Protein AF-A0A7S3UWW4-F1 (afdb_monomer_lite)

Structure (mmCIF, N/CA/C/O backbone):
data_AF-A0A7S3UWW4-F1
#
_entry.id   AF-A0A7S3UWW4-F1
#
loop_
_atom_site.group_PDB
_atom_site.id
_atom_site.type_symbol
_atom_site.label_atom_id
_atom_site.label_alt_id
_atom_site.label_comp_id
_atom_site.label_asym_id
_atom_site.label_entity_id
_atom_site.label_seq_id
_atom_site.pdbx_PDB_ins_code
_atom_site.Cartn_x
_atom_site.Cartn_y
_atom_site.Cartn_z
_atom_site.occupancy
_atom_site.B_iso_or_equiv
_atom_site.auth_seq_id
_atom_site.auth_comp_id
_atom_site.auth_asym_id
_atom_site.auth_atom_id
_atom_site.pdbx_PDB_model_num
ATOM 1 N N . ASP A 1 1 ? -53.608 17.885 27.948 1.00 62.69 1 ASP A N 1
ATOM 2 C CA . ASP A 1 1 ? -52.261 17.676 27.357 1.00 62.69 1 ASP A CA 1
ATOM 3 C C . ASP A 1 1 ? -51.049 17.448 28.270 1.00 62.69 1 ASP A C 1
ATOM 5 O O . ASP A 1 1 ? -50.185 16.661 27.891 1.00 62.69 1 ASP A O 1
ATOM 9 N N . LYS A 1 2 ? -50.930 18.028 29.477 1.00 61.44 2 LYS A N 1
ATOM 10 C CA . LYS A 1 2 ? -49.705 17.881 30.313 1.00 61.44 2 LYS A CA 1
ATOM 11 C C . LYS A 1 2 ? -49.325 16.430 30.692 1.00 61.44 2 LYS A C 1
ATOM 13 O O . LYS A 1 2 ? -48.142 16.095 30.728 1.00 61.44 2 LYS A O 1
ATOM 18 N N . LYS A 1 3 ? -50.305 15.535 30.893 1.00 64.81 3 LYS A N 1
ATOM 19 C CA . LYS A 1 3 ? -50.073 14.117 31.263 1.00 64.81 3 LYS A CA 1
ATOM 20 C C . LYS A 1 3 ? -49.361 13.297 30.172 1.00 64.81 3 LYS A C 1
ATOM 22 O O . LYS A 1 3 ? -48.538 12.442 30.495 1.00 64.81 3 LYS A O 1
ATOM 27 N N . LYS A 1 4 ? -49.636 13.560 28.885 1.00 67.75 4 LYS A N 1
ATOM 28 C CA . LYS A 1 4 ? -48.989 12.848 27.761 1.00 67.75 4 LYS A CA 1
ATOM 29 C C . LYS A 1 4 ? -47.513 13.235 27.621 1.00 67.75 4 LYS A C 1
ATOM 31 O O . LYS A 1 4 ? -46.683 12.365 27.360 1.00 67.75 4 LYS A O 1
ATOM 36 N N . LYS A 1 5 ? -47.178 14.509 27.859 1.00 67.81 5 LYS A N 1
ATOM 37 C CA . LYS A 1 5 ? -45.802 15.026 27.769 1.00 67.81 5 LYS A CA 1
ATOM 38 C C . LYS A 1 5 ? -44.894 14.396 28.836 1.00 67.81 5 LYS A C 1
ATOM 40 O O . LYS A 1 5 ? -43.856 13.833 28.498 1.00 67.81 5 LYS A O 1
ATOM 45 N N . HIS A 1 6 ? -45.367 14.332 30.082 1.00 68.44 6 HIS A N 1
ATOM 46 C CA . HIS A 1 6 ? -44.612 13.766 31.208 1.00 68.44 6 HIS A CA 1
ATOM 47 C C . HIS A 1 6 ? -44.355 12.247 31.081 1.00 68.44 6 HIS A C 1
ATOM 49 O O . HIS A 1 6 ? -43.315 11.738 31.502 1.00 68.44 6 HIS A O 1
ATOM 55 N N . LYS A 1 7 ? -45.280 11.493 30.460 1.00 71.69 7 LYS A N 1
ATOM 56 C CA . LYS A 1 7 ? -45.093 10.052 30.191 1.00 71.69 7 LYS A CA 1
ATOM 57 C C . LYS A 1 7 ? -44.024 9.800 29.119 1.00 71.69 7 LYS A C 1
ATOM 59 O O . LYS A 1 7 ? -43.263 8.838 29.229 1.00 71.69 7 LYS A O 1
ATOM 64 N N . LYS A 1 8 ? -43.944 10.664 28.100 1.00 70.88 8 LYS A N 1
ATOM 65 C CA . LYS A 1 8 ? -42.946 10.565 27.020 1.00 70.88 8 LYS A CA 1
ATOM 66 C C . LYS A 1 8 ? -41.532 10.856 27.537 1.00 70.88 8 LYS A C 1
ATOM 68 O O . LYS A 1 8 ? -40.594 10.151 27.172 1.00 70.88 8 LYS A O 1
ATOM 73 N N . GLU A 1 9 ? -41.405 11.817 28.448 1.00 70.62 9 GLU A N 1
ATOM 74 C CA . GLU A 1 9 ? -40.133 12.205 29.069 1.00 70.62 9 GLU A CA 1
ATOM 75 C C . GLU A 1 9 ? -39.546 11.101 29.963 1.00 70.62 9 GLU A C 1
ATOM 77 O O . GLU A 1 9 ? -38.385 10.722 29.796 1.00 70.62 9 GLU A O 1
ATOM 82 N N . LYS A 1 10 ? -40.371 10.483 30.827 1.00 72.31 10 LYS A N 1
ATOM 83 C CA . LYS A 1 10 ? -39.949 9.327 31.644 1.00 72.31 10 LYS A CA 1
ATOM 84 C C . LYS A 1 10 ? -39.461 8.154 30.787 1.00 72.31 10 LYS A C 1
ATOM 86 O O . LYS A 1 10 ? -38.444 7.546 31.111 1.00 72.31 10 LYS A O 1
ATOM 91 N N . LYS A 1 11 ? -40.142 7.859 29.671 1.00 73.81 11 LYS A N 1
ATOM 92 C CA . LYS A 1 11 ? -39.749 6.768 28.760 1.00 73.81 11 LYS A CA 1
ATOM 93 C C . LYS A 1 11 ? -38.403 7.048 28.078 1.00 73.81 11 LYS A C 1
ATOM 95 O O . LYS A 1 11 ? -37.600 6.133 27.915 1.00 73.81 11 LYS A O 1
ATOM 100 N N . HIS A 1 12 ? -38.138 8.303 27.712 1.00 71.81 12 HIS A N 1
ATOM 101 C CA . HIS A 1 12 ? -36.861 8.697 27.116 1.00 71.81 12 HIS A CA 1
ATOM 102 C C . HIS A 1 12 ? -35.708 8.628 28.129 1.00 71.81 12 HIS A C 1
ATOM 104 O O . HIS A 1 12 ? -34.633 8.131 27.794 1.00 71.81 12 HIS A O 1
ATOM 110 N N . LYS A 1 13 ? -35.944 9.046 29.382 1.00 74.69 13 LYS A N 1
ATOM 111 C CA . LYS A 1 13 ? -34.952 8.950 30.463 1.00 74.69 13 LYS A CA 1
ATOM 112 C C . LYS A 1 13 ? -34.575 7.495 30.763 1.00 74.69 13 LYS A C 1
ATOM 114 O O . LYS A 1 13 ? -33.394 7.173 30.740 1.00 74.69 13 LYS A O 1
ATOM 119 N N . HIS A 1 14 ? -35.564 6.608 30.895 1.00 69.38 14 HIS A N 1
ATOM 120 C CA . HIS A 1 14 ? -35.323 5.177 31.118 1.00 69.38 14 HIS A CA 1
ATOM 121 C C . HIS A 1 14 ? -34.571 4.517 29.950 1.00 69.38 14 HIS A C 1
ATOM 123 O O . HIS A 1 14 ? -33.671 3.714 30.163 1.00 69.38 14 HIS A O 1
ATOM 129 N N . LYS A 1 15 ? -34.880 4.882 28.694 1.00 71.75 15 LYS A N 1
ATOM 130 C CA . LYS A 1 15 ? -34.138 4.377 27.523 1.00 71.75 15 LYS A CA 1
ATOM 131 C C . LYS A 1 15 ? -32.686 4.868 27.507 1.00 71.75 15 LYS A C 1
ATOM 133 O O . LYS A 1 15 ? -31.801 4.120 27.100 1.00 71.75 15 LYS A O 1
ATOM 138 N N . LYS A 1 16 ? -32.437 6.109 27.941 1.00 67.81 16 LYS A N 1
ATOM 139 C CA . LYS A 1 16 ? -31.088 6.681 28.046 1.00 67.81 16 LYS A CA 1
ATOM 140 C C . LYS A 1 16 ? -30.283 6.012 29.162 1.00 67.81 16 LYS A C 1
ATOM 142 O O . LYS A 1 16 ? -29.120 5.708 28.935 1.00 67.81 16 LYS A O 1
ATOM 147 N N . GLU A 1 17 ? -30.899 5.743 30.312 1.00 66.69 17 GLU A N 1
ATOM 148 C CA . GLU A 1 17 ? -30.269 5.026 31.431 1.00 66.69 17 GLU A CA 1
ATOM 149 C C . GLU A 1 17 ? -29.997 3.556 31.096 1.00 66.69 17 GLU A C 1
ATOM 151 O O . GLU A 1 17 ? -28.882 3.101 31.315 1.00 66.69 17 GLU A O 1
ATOM 156 N N . ALA A 1 18 ? -30.929 2.852 30.445 1.00 64.19 18 ALA A N 1
ATOM 157 C CA . ALA A 1 18 ? -30.703 1.486 29.967 1.00 64.19 18 ALA A CA 1
ATOM 158 C C . ALA A 1 18 ? -29.565 1.409 28.930 1.00 64.19 18 ALA A C 1
ATOM 160 O O . ALA A 1 18 ? -28.718 0.525 29.005 1.00 64.19 18 ALA A O 1
ATOM 161 N N . ARG A 1 19 ? -29.482 2.376 27.999 1.00 61.06 19 ARG A N 1
ATOM 162 C CA . ARG A 1 19 ? -28.329 2.493 27.085 1.00 61.06 19 ARG A CA 1
ATOM 163 C C . ARG A 1 19 ? -27.022 2.777 27.826 1.00 61.06 19 ARG A C 1
ATOM 165 O O . ARG A 1 19 ? -25.983 2.305 27.389 1.00 61.06 19 ARG A O 1
ATOM 172 N N . LYS A 1 20 ? -27.067 3.556 28.912 1.00 60.09 20 LYS A N 1
ATOM 173 C CA . LYS A 1 20 ? -25.894 3.862 29.744 1.00 60.09 20 LYS A CA 1
ATOM 174 C C . LYS A 1 20 ? -25.428 2.644 30.545 1.00 60.09 20 LYS A C 1
ATOM 176 O O . LYS A 1 20 ? -24.229 2.460 30.681 1.00 60.09 20 LYS A O 1
ATOM 181 N N . ALA A 1 21 ? -26.358 1.817 31.023 1.00 59.38 21 ALA A N 1
ATOM 182 C CA . ALA A 1 21 ? -26.067 0.568 31.726 1.00 59.38 21 ALA A CA 1
ATOM 183 C C . ALA A 1 21 ? -25.481 -0.509 30.793 1.00 59.38 21 ALA A C 1
ATOM 185 O O . ALA A 1 21 ? -24.600 -1.251 31.208 1.00 59.38 21 ALA A O 1
ATOM 186 N N . LEU A 1 22 ? -25.897 -0.539 29.521 1.00 57.94 22 LEU A N 1
ATOM 187 C CA . LEU A 1 22 ? -25.341 -1.449 28.509 1.00 57.94 22 LEU A CA 1
ATOM 188 C C . LEU A 1 22 ? -23.901 -1.087 28.089 1.00 57.94 22 LEU A C 1
ATOM 190 O O . LEU A 1 22 ? -23.174 -1.935 27.600 1.00 57.94 22 LEU A O 1
ATOM 194 N N . LEU A 1 23 ? -23.477 0.168 28.273 1.00 57.66 23 LEU A N 1
ATOM 195 C CA . LEU A 1 23 ? -22.139 0.636 27.885 1.00 57.66 23 LEU A CA 1
ATOM 196 C C . LEU A 1 23 ? -21.022 0.213 28.858 1.00 57.66 23 LEU A C 1
ATOM 198 O O . LEU A 1 23 ? -19.860 0.449 28.548 1.00 57.66 23 LEU A O 1
ATOM 202 N N . GLY A 1 24 ? -21.356 -0.335 30.033 1.00 52.09 24 GLY A N 1
ATOM 203 C CA . GLY A 1 24 ? -20.381 -0.621 31.096 1.00 52.09 24 GLY A CA 1
ATOM 204 C C . GLY A 1 24 ? -20.129 -2.101 31.388 1.00 52.09 24 GLY A C 1
ATOM 205 O O . GLY A 1 24 ? -19.145 -2.412 32.049 1.00 52.09 24 GLY A O 1
ATOM 206 N N . ALA A 1 25 ? -20.991 -3.008 30.925 1.00 57.28 25 ALA A N 1
ATOM 207 C CA . ALA A 1 25 ? -20.839 -4.444 31.143 1.00 57.28 25 ALA A CA 1
ATOM 208 C C . ALA A 1 25 ? -20.498 -5.125 29.816 1.00 57.28 25 ALA A C 1
ATOM 210 O O . ALA A 1 25 ? -21.293 -5.072 28.879 1.00 57.28 25 ALA A O 1
ATOM 211 N N . VAL A 1 26 ? -19.323 -5.755 29.749 1.00 56.81 26 VAL A N 1
ATOM 212 C CA . VAL A 1 26 ? -18.970 -6.678 28.662 1.00 56.81 26 VAL A CA 1
ATOM 213 C C . VAL A 1 26 ? -19.994 -7.812 28.668 1.00 56.81 26 VAL A C 1
ATOM 215 O O . VAL A 1 26 ? -20.202 -8.456 29.699 1.00 56.81 26 VAL A O 1
ATOM 218 N N . ASP A 1 27 ? -20.663 -8.031 27.537 1.00 64.38 27 ASP A N 1
ATOM 219 C CA . ASP A 1 27 ? -21.589 -9.148 27.377 1.00 64.38 27 ASP A CA 1
ATOM 220 C C . ASP A 1 27 ? -20.780 -10.452 27.399 1.00 64.38 27 ASP A C 1
ATOM 222 O O . ASP A 1 27 ? -19.988 -10.732 26.498 1.00 64.38 27 ASP A O 1
ATOM 226 N N . GLN A 1 28 ? -20.946 -11.250 28.455 1.00 66.31 28 GLN A N 1
ATOM 227 C CA . GLN A 1 28 ? -20.224 -12.515 28.621 1.00 66.31 28 GLN A CA 1
ATOM 228 C C . GLN A 1 28 ? -20.545 -13.525 27.507 1.00 66.31 28 GLN A C 1
ATOM 230 O O . GLN A 1 28 ? -19.749 -14.433 27.279 1.00 66.31 28 GLN A O 1
ATOM 235 N N . ASN A 1 29 ? -21.658 -13.354 26.782 1.00 73.06 29 ASN A N 1
ATOM 236 C CA . ASN A 1 29 ? -21.977 -14.167 25.608 1.00 73.06 29 ASN A CA 1
ATOM 237 C C . ASN A 1 29 ? -21.194 -13.751 24.353 1.00 73.06 29 ASN A C 1
ATOM 239 O O . ASN A 1 29 ? -21.126 -14.524 23.399 1.00 73.06 29 ASN A O 1
ATOM 243 N N . GLU A 1 30 ? -20.628 -12.541 24.318 1.00 78.56 30 GLU A N 1
ATOM 244 C CA . GLU A 1 30 ? -19.837 -12.055 23.181 1.00 78.56 30 GLU A CA 1
ATOM 245 C C . GLU A 1 30 ? -18.346 -12.382 23.306 1.00 78.56 30 GLU A C 1
ATOM 247 O O . GLU A 1 30 ? -17.609 -12.268 22.320 1.00 78.56 30 GLU A O 1
ATOM 252 N N . TYR A 1 31 ? -17.901 -12.849 24.476 1.00 86.25 31 TYR A N 1
ATOM 253 C CA . TYR A 1 31 ? -16.522 -13.277 24.658 1.00 86.25 31 TYR A CA 1
ATOM 254 C C . TYR A 1 31 ? -16.171 -14.425 23.700 1.00 86.25 31 TYR A C 1
ATOM 256 O O . TYR A 1 31 ? -16.850 -15.449 23.642 1.00 86.25 31 TYR A O 1
ATOM 264 N N . GLY A 1 32 ? -15.090 -14.263 22.938 1.00 85.00 32 GLY A N 1
ATOM 265 C CA . GLY A 1 32 ? -14.617 -15.264 21.983 1.00 85.00 32 GLY A CA 1
ATOM 266 C C . GLY A 1 32 ? -15.471 -15.399 20.716 1.00 85.00 32 GLY A C 1
ATOM 267 O O . GLY A 1 32 ? -15.267 -16.346 19.957 1.00 85.00 32 GLY A O 1
ATOM 268 N N . LYS A 1 33 ? -16.391 -14.462 20.436 1.00 87.50 33 LYS A N 1
ATOM 269 C CA . LYS A 1 33 ? -17.246 -14.454 19.229 1.00 87.50 33 LYS A CA 1
ATOM 270 C C . LYS A 1 33 ? -16.474 -14.606 17.912 1.00 87.50 33 LYS A C 1
ATOM 272 O O . LYS A 1 33 ? -16.974 -15.225 16.977 1.00 87.50 33 LYS A O 1
ATOM 277 N N . TYR A 1 34 ? -15.261 -14.058 17.843 1.00 86.06 34 TYR A N 1
ATOM 278 C CA . TYR A 1 34 ? -14.364 -14.129 16.680 1.00 86.06 34 TYR A CA 1
ATOM 279 C C . TYR A 1 34 ? -13.170 -15.072 16.909 1.00 86.06 34 TYR A C 1
ATOM 281 O O . TYR A 1 34 ? -12.141 -14.971 16.238 1.00 86.06 34 TYR A O 1
ATOM 289 N N . GLY A 1 35 ? -13.295 -15.981 17.878 1.00 89.00 35 GLY A N 1
ATOM 290 C CA . GLY A 1 35 ? -12.200 -16.777 18.418 1.00 89.00 35 GLY A CA 1
ATOM 291 C C . GLY A 1 35 ? -11.495 -16.085 19.586 1.00 89.00 35 GLY A C 1
ATOM 292 O O . GLY A 1 35 ? -11.731 -14.912 19.869 1.00 89.00 35 GLY A O 1
ATOM 293 N N . VAL A 1 36 ? -10.630 -16.833 20.271 1.00 90.06 36 VAL A N 1
ATOM 294 C CA . VAL A 1 36 ? -9.815 -16.328 21.383 1.00 90.06 36 VAL A CA 1
ATOM 295 C C . VAL A 1 36 ? -8.362 -16.285 20.940 1.00 90.06 36 VAL A C 1
ATOM 297 O O . VAL A 1 36 ? -7.791 -17.314 20.573 1.00 90.06 36 VAL A O 1
ATOM 300 N N . ILE A 1 37 ? -7.761 -15.102 20.984 1.00 92.81 37 ILE A N 1
ATOM 301 C CA . ILE A 1 37 ? -6.354 -14.898 20.667 1.00 92.81 37 ILE A CA 1
ATOM 302 C C . ILE A 1 37 ? -5.496 -14.889 21.936 1.00 92.81 37 ILE A C 1
ATOM 304 O O . ILE A 1 37 ? -5.938 -14.512 23.022 1.00 92.81 37 ILE A O 1
ATOM 308 N N . LYS A 1 38 ? -4.255 -15.350 21.775 1.00 92.44 38 LYS A N 1
ATOM 309 C CA . LYS A 1 38 ? -3.204 -15.484 22.789 1.00 92.44 38 LYS A CA 1
ATOM 310 C C . LYS A 1 38 ? -1.924 -14.860 22.242 1.00 92.44 38 LYS A C 1
ATOM 312 O O . LYS A 1 38 ? -1.817 -14.664 21.033 1.00 92.44 38 LYS A O 1
ATOM 317 N N . LEU A 1 39 ? -0.927 -14.646 23.099 1.00 90.38 39 LEU A N 1
ATOM 318 C CA . LEU A 1 39 ? 0.362 -14.060 22.710 1.00 90.38 39 LEU A CA 1
ATOM 319 C C . LEU A 1 39 ? 1.062 -14.849 21.582 1.00 90.38 39 LEU A C 1
ATOM 321 O O . LEU A 1 39 ? 1.686 -14.263 20.708 1.00 90.38 39 LEU A O 1
ATOM 325 N N . GLU A 1 40 ? 0.878 -16.170 21.525 1.00 91.44 40 GLU A N 1
ATOM 326 C CA . GLU A 1 40 ? 1.382 -17.039 20.444 1.00 91.44 40 GLU A CA 1
ATOM 327 C C . GLU A 1 40 ? 0.830 -16.678 19.053 1.00 91.44 40 GLU A C 1
ATOM 329 O O . GLU A 1 40 ? 1.434 -16.989 18.025 1.00 91.44 40 GLU A O 1
ATOM 334 N N . HIS A 1 41 ? -0.330 -16.023 19.001 1.00 90.88 41 HIS A N 1
ATOM 335 C CA . HIS A 1 41 ? -0.970 -15.586 17.765 1.00 90.88 41 HIS A CA 1
ATOM 336 C C . HIS A 1 41 ? -0.494 -14.211 17.288 1.00 90.88 41 HIS A C 1
ATOM 338 O O . HIS A 1 41 ? -0.988 -13.757 16.257 1.00 90.88 41 HIS A O 1
ATOM 344 N N . PHE A 1 42 ? 0.485 -13.595 17.961 1.00 90.88 42 PHE A N 1
ATOM 345 C CA . PHE A 1 42 ? 1.066 -12.298 17.596 1.00 90.88 42 PHE A CA 1
ATOM 346 C C . PHE A 1 42 ? 1.379 -12.190 16.100 1.00 90.88 42 PHE A C 1
ATOM 348 O O . PHE A 1 42 ? 0.876 -11.304 15.420 1.00 90.88 42 PHE A O 1
ATOM 355 N N . TYR A 1 43 ? 2.113 -13.161 15.550 1.00 89.12 43 TYR A N 1
ATOM 356 C CA . TYR A 1 43 ? 2.484 -13.147 14.132 1.00 89.12 43 TYR A CA 1
ATOM 357 C C . TYR A 1 43 ? 1.326 -13.473 13.182 1.00 89.12 43 TYR A C 1
ATOM 359 O O . TYR A 1 43 ? 1.316 -13.005 12.049 1.00 89.12 43 TYR A O 1
ATOM 367 N N . LYS A 1 44 ? 0.334 -14.259 13.624 1.00 90.50 44 LYS A N 1
ATOM 368 C CA . LYS A 1 44 ? -0.837 -14.599 12.794 1.00 90.50 44 LYS A CA 1
ATOM 369 C C . LYS A 1 44 ? -1.811 -13.430 12.670 1.00 90.50 44 LYS A C 1
ATOM 371 O O . LYS A 1 44 ? -2.480 -13.320 11.655 1.00 90.50 44 LYS A O 1
ATOM 376 N N . LYS A 1 45 ? -1.887 -12.597 13.710 1.00 90.81 45 LYS A N 1
ATOM 377 C CA . LYS A 1 45 ? -2.757 -11.419 13.806 1.00 90.81 45 LYS A CA 1
ATOM 378 C C . LYS A 1 45 ? -1.995 -10.102 13.654 1.00 90.81 45 LYS A C 1
ATOM 380 O O . LYS A 1 45 ? -2.498 -9.048 14.031 1.00 90.81 4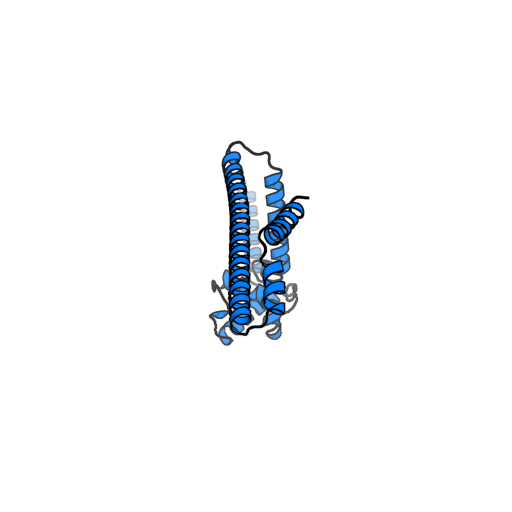5 LYS A O 1
ATOM 385 N N . ALA A 1 46 ? -0.778 -10.161 13.111 1.00 90.50 46 ALA A N 1
ATOM 386 C CA . ALA A 1 46 ? 0.092 -8.999 12.978 1.00 90.50 46 ALA A CA 1
ATOM 387 C C . ALA A 1 46 ? -0.552 -7.901 12.120 1.00 90.50 46 ALA A C 1
ATOM 389 O O . ALA A 1 46 ? -0.481 -6.738 12.494 1.00 90.50 46 ALA A O 1
ATOM 390 N N . ARG A 1 47 ? -1.247 -8.270 11.032 1.00 90.88 47 ARG A N 1
ATOM 391 C CA . ARG A 1 47 ? -1.925 -7.311 10.141 1.00 90.88 47 ARG A CA 1
ATOM 392 C C . ARG A 1 47 ? -3.056 -6.568 10.858 1.00 90.88 47 ARG A C 1
ATOM 394 O O . ARG A 1 47 ? -3.141 -5.347 10.777 1.00 90.88 47 ARG A O 1
ATOM 401 N N . GLU A 1 48 ? -3.916 -7.292 11.576 1.00 91.88 48 GLU A N 1
ATOM 402 C CA . GLU A 1 48 ? -5.001 -6.706 12.369 1.00 91.88 48 GLU A CA 1
ATOM 403 C C . GLU A 1 48 ? -4.459 -5.808 13.489 1.00 91.88 48 GLU A C 1
ATOM 405 O O . GLU A 1 48 ? -4.990 -4.722 13.731 1.00 91.88 48 GLU A O 1
ATOM 410 N N . PHE A 1 49 ? -3.396 -6.261 14.156 1.00 92.38 49 PHE A N 1
ATOM 411 C CA . PHE A 1 49 ? -2.755 -5.539 15.248 1.00 92.38 49 PHE A CA 1
ATOM 412 C C . PHE A 1 49 ? -2.074 -4.251 14.773 1.00 92.38 49 PHE A C 1
ATOM 414 O O . PHE A 1 49 ? -2.228 -3.212 15.409 1.00 92.38 49 PHE A O 1
ATOM 421 N N . GLU A 1 50 ? -1.374 -4.287 13.641 1.00 91.38 50 GLU A N 1
ATOM 422 C CA . GLU A 1 50 ? -0.739 -3.116 13.033 1.00 91.38 50 GLU A CA 1
ATOM 423 C C . GLU A 1 50 ? -1.779 -2.062 12.630 1.00 91.38 50 GLU A C 1
ATOM 425 O O . GLU A 1 50 ? -1.635 -0.886 12.963 1.00 91.38 50 GLU A O 1
ATOM 430 N N . ALA A 1 51 ? -2.892 -2.487 12.020 1.00 91.12 51 ALA A N 1
ATOM 431 C CA . ALA A 1 51 ? -4.004 -1.590 11.713 1.00 91.12 51 ALA A CA 1
ATOM 432 C C . ALA A 1 51 ? -4.604 -0.955 12.982 1.00 91.12 51 ALA A C 1
ATOM 434 O O . ALA A 1 51 ? -4.938 0.232 12.994 1.00 91.12 51 ALA A O 1
ATOM 435 N N . TRP A 1 52 ? -4.737 -1.726 14.066 1.00 92.62 52 TRP A N 1
ATOM 436 C CA . TRP A 1 52 ? -5.208 -1.212 15.355 1.00 92.62 52 TRP A CA 1
ATOM 437 C C . TRP A 1 52 ? -4.217 -0.231 15.990 1.00 92.62 52 TRP A C 1
ATOM 439 O O . TRP A 1 52 ? -4.635 0.817 16.483 1.00 92.62 52 TRP A O 1
ATOM 449 N N . LEU A 1 53 ? -2.915 -0.513 15.936 1.00 92.75 53 LEU 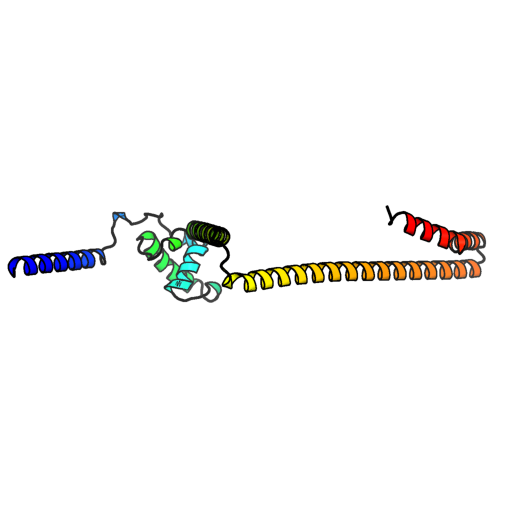A N 1
ATOM 450 C CA . LEU A 1 53 ? -1.870 0.387 16.426 1.00 92.75 53 LEU A CA 1
ATOM 451 C C . LEU A 1 53 ? -1.886 1.731 15.690 1.00 92.75 53 LEU A C 1
ATOM 453 O O . LEU A 1 53 ? -1.901 2.784 16.334 1.00 92.75 53 LEU A O 1
ATOM 457 N N . ALA A 1 54 ? -1.950 1.696 14.359 1.00 91.88 54 ALA A N 1
ATOM 458 C CA . ALA A 1 54 ? -1.963 2.895 13.531 1.00 91.88 54 ALA A CA 1
ATOM 459 C C . ALA A 1 54 ? -3.183 3.779 13.816 1.00 91.88 54 ALA A C 1
ATOM 461 O O . ALA A 1 54 ? -3.067 4.999 13.903 1.00 91.88 54 ALA A O 1
ATOM 462 N N . GLU A 1 55 ? -4.358 3.184 14.010 1.00 89.94 55 GLU A N 1
ATOM 463 C CA . GLU A 1 55 ? -5.595 3.951 14.143 1.00 89.94 55 GLU A CA 1
ATOM 464 C C . GLU A 1 55 ? -5.970 4.302 15.582 1.00 89.94 55 GLU A C 1
ATOM 466 O O . GLU A 1 55 ? -6.428 5.413 15.849 1.00 89.94 55 GLU A O 1
ATOM 471 N N . VAL A 1 56 ? -5.809 3.370 16.521 1.00 89.44 56 VAL A N 1
ATOM 472 C CA . VAL A 1 56 ? -6.222 3.564 17.919 1.00 89.44 56 VAL A CA 1
ATOM 473 C C . VAL A 1 56 ? -5.100 4.195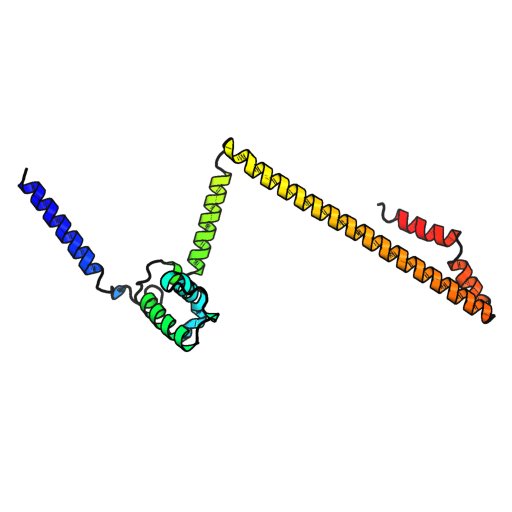 18.728 1.00 89.44 56 VAL A C 1
ATOM 475 O O . VAL A 1 56 ? -5.352 5.130 19.488 1.00 89.44 56 VAL A O 1
ATOM 478 N N . LYS A 1 57 ? -3.8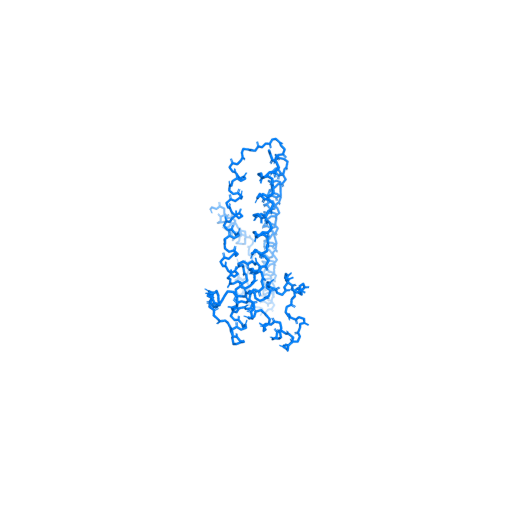65 3.713 18.559 1.00 88.38 57 LYS A N 1
ATOM 479 C CA . LYS A 1 57 ? -2.695 4.228 19.284 1.00 88.38 57 LYS A CA 1
ATOM 480 C C . LYS A 1 57 ? -1.966 5.345 18.538 1.00 88.38 57 LYS A C 1
ATOM 482 O O . LYS A 1 57 ? -1.150 6.016 19.157 1.00 88.38 57 LYS A O 1
ATOM 487 N N . GLN A 1 58 ? -2.298 5.591 17.264 1.00 88.06 58 GLN A N 1
ATOM 488 C CA . GLN A 1 58 ? -1.656 6.610 16.419 1.00 88.06 58 GLN A CA 1
ATOM 489 C C . GLN A 1 58 ? -0.144 6.372 16.257 1.00 88.06 58 GLN A C 1
ATOM 491 O O . GLN A 1 58 ? 0.631 7.312 16.083 1.00 88.06 58 GLN A O 1
ATOM 496 N N . ILE A 1 59 ? 0.276 5.104 16.320 1.00 87.69 59 ILE A N 1
ATOM 497 C CA . ILE A 1 59 ? 1.666 4.684 16.126 1.00 87.69 59 ILE A CA 1
ATOM 498 C C . ILE A 1 59 ? 1.772 4.102 14.712 1.00 87.69 59 ILE A C 1
ATOM 500 O O . ILE A 1 59 ? 1.154 3.072 14.451 1.00 87.69 59 ILE A O 1
ATOM 504 N N . PRO A 1 60 ? 2.511 4.746 13.792 1.00 79.12 60 PRO A N 1
ATOM 505 C CA . PRO A 1 60 ? 2.449 4.422 12.368 1.00 79.12 60 PRO A CA 1
ATOM 506 C C . PRO A 1 60 ? 3.103 3.086 12.000 1.00 79.12 60 PRO A C 1
ATOM 508 O O . PRO A 1 60 ? 2.759 2.535 10.962 1.00 79.12 60 PRO A O 1
ATOM 511 N N . ASP A 1 61 ? 4.037 2.582 12.812 1.00 81.94 61 ASP A N 1
ATOM 512 C CA . ASP A 1 61 ? 4.756 1.340 12.531 1.00 81.94 61 ASP A CA 1
ATOM 513 C C . ASP A 1 61 ? 5.163 0.625 13.831 1.00 81.94 61 ASP A C 1
ATOM 515 O O . ASP A 1 61 ? 5.585 1.245 14.813 1.00 81.94 61 ASP A O 1
ATOM 519 N N . MET A 1 62 ? 5.069 -0.703 13.814 1.00 81.06 62 MET A N 1
ATOM 520 C CA . MET A 1 62 ? 5.583 -1.601 14.844 1.00 81.06 62 MET A CA 1
ATOM 521 C C . MET A 1 62 ? 7.122 -1.580 14.911 1.00 81.06 62 MET A C 1
ATOM 523 O O . MET A 1 62 ? 7.688 -1.769 15.992 1.00 81.06 62 MET A O 1
ATOM 527 N N . ALA A 1 63 ? 7.808 -1.342 13.786 1.00 80.81 63 ALA A N 1
ATOM 528 C CA . ALA A 1 63 ? 9.264 -1.469 13.670 1.00 80.81 63 ALA A CA 1
ATOM 529 C C . ALA A 1 63 ? 10.053 -0.494 14.561 1.00 80.81 63 ALA A C 1
ATOM 531 O O . ALA A 1 63 ? 11.191 -0.782 14.930 1.00 80.81 63 ALA A O 1
ATOM 532 N N . GLY A 1 64 ? 9.451 0.638 14.937 1.00 79.88 64 GLY A N 1
ATOM 533 C CA . GLY A 1 64 ? 10.064 1.619 15.836 1.00 79.88 64 GLY A CA 1
ATOM 534 C C . GLY A 1 64 ? 9.993 1.261 17.326 1.00 79.88 64 GLY A C 1
ATOM 535 O O . GLY A 1 64 ? 10.618 1.944 18.134 1.00 79.88 64 GLY A O 1
ATOM 536 N N . MET A 1 65 ? 9.238 0.225 17.709 1.00 84.94 65 MET A N 1
ATOM 537 C CA . MET A 1 65 ? 8.988 -0.132 19.110 1.00 84.94 65 MET A CA 1
ATOM 538 C C . MET A 1 65 ? 9.862 -1.293 19.591 1.00 84.94 65 MET A C 1
ATOM 540 O O . MET A 1 65 ? 10.202 -2.202 18.832 1.00 84.94 65 MET A O 1
ATOM 544 N N . SER A 1 66 ? 10.178 -1.308 20.890 1.00 92.12 66 SER A N 1
ATOM 545 C CA . SER A 1 66 ? 10.810 -2.466 21.527 1.00 92.12 66 SER A CA 1
ATOM 546 C C . SER A 1 66 ? 9.873 -3.676 21.501 1.00 92.12 66 SER A C 1
ATOM 548 O O . SER A 1 66 ? 8.656 -3.534 21.603 1.00 92.12 66 SER A O 1
ATOM 550 N N . LYS A 1 67 ? 10.428 -4.896 21.458 1.00 89.25 67 LYS A N 1
ATOM 551 C CA . LYS A 1 67 ? 9.637 -6.142 21.542 1.00 89.25 67 LYS A CA 1
ATOM 552 C C . LYS A 1 67 ? 8.756 -6.197 22.794 1.00 89.25 67 LYS A C 1
ATOM 554 O O . LYS A 1 67 ? 7.702 -6.822 22.774 1.00 89.25 67 LYS A O 1
ATOM 559 N N . HIS A 1 68 ? 9.197 -5.574 23.887 1.00 90.94 68 HIS A N 1
ATOM 560 C CA . HIS A 1 68 ? 8.407 -5.499 25.113 1.00 90.94 68 HIS A CA 1
ATOM 561 C C . HIS A 1 68 ? 7.147 -4.650 24.911 1.00 90.94 68 HIS A C 1
ATOM 563 O O . HIS A 1 68 ? 6.047 -5.141 25.145 1.00 90.94 68 HIS A O 1
ATOM 569 N N . ASP A 1 69 ? 7.306 -3.439 24.381 1.00 91.00 69 ASP A N 1
ATOM 570 C CA . ASP A 1 69 ? 6.201 -2.508 24.131 1.00 91.00 69 ASP A CA 1
ATOM 571 C C . ASP A 1 69 ? 5.210 -3.081 23.110 1.00 91.00 69 ASP A C 1
ATOM 573 O O . ASP A 1 69 ? 3.997 -2.992 23.289 1.00 91.00 69 ASP A O 1
ATOM 577 N N . GLN A 1 70 ? 5.720 -3.761 22.076 1.00 91.00 70 GLN A N 1
ATOM 578 C CA . GLN A 1 70 ? 4.888 -4.484 21.111 1.00 91.00 70 GLN A CA 1
ATOM 579 C C . GLN A 1 70 ? 4.007 -5.536 21.797 1.00 91.00 70 GLN A C 1
ATOM 581 O O . GLN A 1 70 ? 2.818 -5.632 21.495 1.00 91.00 70 GLN A O 1
ATOM 586 N N . HIS A 1 71 ? 4.561 -6.314 22.732 1.00 92.25 71 HIS A N 1
ATOM 587 C CA . HIS A 1 71 ? 3.792 -7.310 23.476 1.00 92.25 71 HIS A CA 1
ATOM 588 C C . HIS A 1 71 ? 2.806 -6.683 24.467 1.00 92.25 71 HIS A C 1
ATOM 590 O O . HIS A 1 71 ? 1.712 -7.219 24.621 1.00 92.25 71 HIS A O 1
ATOM 596 N N . GLU A 1 72 ? 3.152 -5.573 25.122 1.00 93.56 72 GLU A N 1
ATOM 597 C CA . GLU A 1 72 ? 2.228 -4.852 26.009 1.00 93.56 72 GLU A CA 1
ATOM 598 C C . GLU A 1 72 ? 1.014 -4.336 25.231 1.00 93.56 72 GLU A C 1
ATOM 600 O O . GLU A 1 72 ? -0.127 -4.625 25.590 1.00 93.56 72 GLU A O 1
ATOM 605 N N . HIS A 1 73 ? 1.242 -3.689 24.088 1.00 93.06 73 HIS A N 1
ATOM 606 C CA . HIS A 1 73 ? 0.155 -3.268 23.208 1.00 93.06 73 HIS A CA 1
ATOM 607 C C . HIS A 1 73 ? -0.640 -4.446 22.647 1.00 93.06 73 HIS A C 1
ATOM 609 O O . HIS A 1 73 ? -1.861 -4.360 22.507 1.00 93.06 73 HIS A O 1
ATOM 615 N N . PHE A 1 74 ? 0.020 -5.568 22.358 1.00 93.94 74 PHE A N 1
ATOM 616 C CA . PHE A 1 74 ? -0.684 -6.755 21.894 1.00 93.94 74 PHE A CA 1
ATOM 617 C C . PHE A 1 74 ? -1.578 -7.365 22.977 1.00 93.94 74 PHE A C 1
ATOM 619 O O . PHE A 1 74 ? -2.635 -7.892 22.648 1.00 93.94 74 PHE A O 1
ATOM 626 N N . LYS A 1 75 ? -1.220 -7.273 24.265 1.00 94.12 75 LYS A N 1
ATOM 627 C CA . LYS A 1 75 ? -2.098 -7.718 25.363 1.00 94.12 75 LYS A CA 1
ATOM 628 C C . LYS A 1 75 ? -3.386 -6.900 25.424 1.00 94.12 75 LYS A C 1
ATOM 630 O O . LYS A 1 75 ? -4.452 -7.491 25.564 1.00 94.12 75 LYS A O 1
ATOM 635 N N . GLU A 1 76 ? -3.298 -5.581 25.264 1.00 92.75 76 GLU A N 1
ATOM 636 C CA . GLU A 1 76 ? -4.481 -4.711 25.183 1.00 92.75 76 GLU A CA 1
ATOM 637 C C . GLU A 1 76 ? -5.346 -5.073 23.966 1.00 92.75 76 GLU A C 1
ATOM 639 O O . GLU A 1 76 ? -6.558 -5.246 24.079 1.00 92.75 76 GLU A O 1
ATOM 644 N N . PHE A 1 77 ? -4.715 -5.273 22.805 1.00 93.38 77 PHE A N 1
ATOM 645 C CA . PHE A 1 77 ? -5.407 -5.726 21.599 1.00 93.38 77 PHE A CA 1
ATOM 646 C C . PHE A 1 77 ? -6.089 -7.088 21.801 1.00 93.38 77 PHE A C 1
ATOM 648 O O . PHE A 1 77 ? -7.229 -7.276 21.389 1.00 93.38 77 PHE A O 1
ATOM 655 N N . MET A 1 78 ? -5.425 -8.037 22.467 1.00 93.75 78 MET A N 1
ATOM 656 C CA . MET A 1 78 ? -6.002 -9.340 22.795 1.00 93.75 78 MET A CA 1
ATOM 657 C C . MET A 1 78 ? -7.227 -9.223 23.694 1.00 93.75 78 MET A C 1
ATOM 659 O O . MET A 1 78 ? -8.195 -9.953 23.487 1.00 93.75 78 MET A O 1
ATOM 663 N N . GLU A 1 79 ? -7.182 -8.354 24.703 1.00 91.38 79 GLU A N 1
ATOM 664 C CA . GLU A 1 79 ? -8.314 -8.127 25.596 1.00 91.38 79 GLU A CA 1
ATOM 665 C C . GLU A 1 79 ? -9.522 -7.628 24.804 1.00 91.38 79 GLU A C 1
ATOM 667 O O . GLU A 1 79 ? -10.591 -8.241 24.866 1.00 91.38 79 GLU A O 1
ATOM 672 N N . ASP A 1 80 ? -9.329 -6.596 23.983 1.00 91.19 80 ASP A N 1
ATOM 673 C CA . ASP A 1 80 ? -10.401 -6.015 23.178 1.00 91.19 80 ASP A CA 1
ATOM 674 C C . ASP A 1 80 ? -10.925 -6.970 22.087 1.00 91.19 80 ASP A C 1
ATOM 676 O O . ASP A 1 80 ? -12.125 -7.013 21.782 1.00 91.19 80 ASP A O 1
ATOM 680 N N . TYR A 1 81 ? -10.038 -7.776 21.499 1.00 92.75 81 TYR A N 1
ATOM 681 C CA . TYR A 1 81 ? -10.417 -8.787 20.519 1.00 92.75 81 TYR A CA 1
ATOM 682 C C . TYR A 1 81 ? -11.281 -9.868 21.171 1.00 92.75 81 TYR A C 1
ATOM 684 O O . TYR A 1 81 ? -12.369 -10.190 20.688 1.00 92.75 81 TYR A O 1
ATOM 692 N N . ASN A 1 82 ? -10.811 -10.415 22.293 1.00 91.50 82 ASN A N 1
ATOM 693 C CA . ASN A 1 82 ? -11.466 -11.523 22.979 1.00 91.50 82 ASN A CA 1
ATOM 694 C C . ASN A 1 82 ? -12.799 -11.099 23.595 1.00 91.50 82 ASN A C 1
ATOM 696 O O . ASN A 1 82 ? -13.730 -11.894 23.619 1.00 91.50 82 ASN A O 1
ATOM 700 N N . THR A 1 83 ? -12.909 -9.853 24.055 1.00 87.94 83 THR A N 1
ATOM 701 C CA . THR A 1 83 ? -14.149 -9.285 24.607 1.00 87.94 83 THR A CA 1
ATOM 702 C C . THR A 1 83 ? -15.064 -8.668 23.549 1.00 87.94 83 THR A C 1
ATOM 704 O O . THR A 1 83 ? -16.135 -8.171 23.884 1.00 87.94 83 THR A O 1
ATOM 707 N N . ALA A 1 84 ? -14.672 -8.724 22.274 1.00 87.50 84 ALA A N 1
ATOM 708 C CA . ALA A 1 84 ? -15.417 -8.163 21.156 1.00 87.50 84 ALA A CA 1
ATOM 709 C C . ALA A 1 84 ? -15.748 -6.653 21.307 1.00 87.50 84 ALA A C 1
ATOM 711 O O . ALA A 1 84 ? -16.775 -6.183 20.816 1.00 87.50 84 ALA A O 1
ATOM 712 N N . THR A 1 85 ? -14.862 -5.872 21.937 1.00 86.81 85 THR A N 1
ATOM 713 C CA . THR A 1 85 ? -15.076 -4.440 22.244 1.00 86.81 85 THR A CA 1
ATOM 714 C C . THR A 1 85 ? -14.521 -3.474 21.194 1.00 86.81 85 THR A C 1
ATOM 716 O O . THR A 1 85 ? -14.766 -2.263 21.271 1.00 86.81 85 THR A O 1
ATOM 719 N N . HIS A 1 86 ? -13.788 -3.959 20.188 1.00 86.25 86 HIS A N 1
ATOM 720 C CA . HIS A 1 86 ? -13.280 -3.106 19.122 1.00 86.25 86 HIS A CA 1
ATOM 721 C C . HIS A 1 86 ? -14.412 -2.381 18.381 1.00 86.25 86 HIS A C 1
ATOM 723 O O . HIS A 1 86 ? -15.426 -2.948 17.977 1.00 86.25 86 HIS A O 1
ATOM 729 N N . ARG A 1 87 ? -14.188 -1.090 18.113 1.00 83.62 87 ARG A N 1
ATOM 730 C CA . ARG A 1 87 ? -15.181 -0.203 17.482 1.00 83.62 87 ARG A CA 1
ATOM 731 C C . ARG A 1 87 ? -15.515 -0.568 16.037 1.00 83.62 87 ARG A C 1
ATOM 733 O O . ARG A 1 87 ? -16.573 -0.179 15.551 1.00 83.62 87 ARG A O 1
ATOM 740 N N . HIS A 1 88 ? -14.600 -1.234 15.333 1.00 86.50 88 HIS A N 1
ATOM 741 C CA . HIS A 1 88 ? -14.729 -1.515 13.909 1.00 86.50 88 HIS A CA 1
ATOM 742 C C . HIS A 1 88 ? -14.441 -2.996 13.611 1.00 86.50 88 HIS A C 1
ATOM 744 O O . HIS A 1 88 ? -13.458 -3.529 14.126 1.00 86.50 88 HIS A O 1
ATOM 750 N N . PRO A 1 89 ? -15.228 -3.659 12.739 1.00 86.81 89 PRO A N 1
ATOM 751 C CA . PRO A 1 89 ? -15.084 -5.090 12.467 1.00 86.81 89 PRO A CA 1
ATOM 752 C C . PRO A 1 89 ? -13.735 -5.496 11.848 1.00 86.81 89 PRO A C 1
ATOM 754 O O . PRO A 1 89 ? -13.324 -6.643 11.980 1.00 86.81 89 PRO A O 1
ATOM 757 N N . LYS A 1 90 ? -13.028 -4.557 11.204 1.00 90.25 90 LYS A N 1
ATOM 758 C CA . LYS A 1 90 ? -11.716 -4.797 10.565 1.00 90.25 90 LYS A CA 1
ATOM 759 C C . LYS A 1 90 ? -10.628 -5.308 11.510 1.00 90.25 90 LYS A C 1
ATOM 761 O O . LYS A 1 90 ? -9.680 -5.923 11.049 1.00 90.25 90 LYS A O 1
ATOM 766 N N . TYR A 1 91 ? -10.751 -5.043 12.809 1.00 89.12 91 TYR A N 1
ATOM 767 C CA . TYR A 1 91 ? -9.774 -5.504 13.796 1.00 89.12 91 TYR A CA 1
ATOM 768 C C . TYR A 1 91 ? -9.953 -6.988 14.147 1.00 89.12 91 TYR A C 1
ATOM 770 O O . TYR A 1 91 ? -9.061 -7.590 14.733 1.00 89.12 91 TYR A O 1
ATOM 778 N N . TYR A 1 92 ? -11.082 -7.594 13.760 1.00 90.12 92 TYR A N 1
ATOM 779 C CA . TYR A 1 92 ? -11.303 -9.033 13.907 1.00 90.12 92 TYR A CA 1
ATOM 780 C C . TYR A 1 92 ? -10.806 -9.820 12.692 1.00 90.12 92 TYR A C 1
ATOM 782 O O . TYR A 1 92 ? -10.200 -10.885 12.839 1.00 90.12 92 TYR A O 1
ATOM 790 N N . ASP A 1 93 ? -11.062 -9.277 11.501 1.00 90.06 93 ASP A N 1
ATOM 791 C CA . ASP A 1 93 ? -10.709 -9.865 10.211 1.00 90.06 93 ASP A CA 1
ATOM 792 C C . ASP A 1 93 ? -10.385 -8.747 9.209 1.00 90.06 93 ASP A C 1
ATOM 794 O O . ASP A 1 93 ? -11.274 -8.146 8.588 1.00 90.06 93 ASP A O 1
ATOM 798 N N . TYR A 1 94 ? -9.095 -8.424 9.108 1.00 88.06 94 TYR A N 1
ATOM 799 C CA . TYR A 1 94 ? -8.625 -7.342 8.246 1.00 88.06 94 TYR A CA 1
ATOM 800 C C . TYR A 1 94 ? -8.717 -7.721 6.766 1.00 88.06 94 TYR A C 1
ATOM 802 O O . TYR A 1 94 ? -9.109 -6.892 5.947 1.00 88.06 94 TYR A O 1
ATOM 810 N N . GLU A 1 95 ? -8.425 -8.977 6.418 1.00 86.31 95 GLU A N 1
ATOM 811 C CA . GLU A 1 95 ? -8.454 -9.449 5.029 1.00 86.31 95 GLU A CA 1
ATOM 812 C C . GLU A 1 95 ? -9.858 -9.395 4.441 1.00 86.31 95 GLU A C 1
ATOM 814 O O . GLU A 1 95 ? -10.061 -8.883 3.338 1.00 86.31 95 GLU A O 1
ATOM 819 N N . LYS A 1 96 ? -10.856 -9.866 5.193 1.00 89.81 96 LYS A N 1
ATOM 820 C CA . LYS A 1 96 ? -12.247 -9.791 4.752 1.00 89.81 96 LYS A CA 1
ATOM 821 C C . LYS A 1 96 ? -12.691 -8.347 4.557 1.00 89.81 96 LYS A C 1
ATOM 823 O O . LYS A 1 96 ? -13.347 -8.040 3.562 1.00 89.81 96 LYS A O 1
ATOM 828 N N . TRP A 1 97 ? -12.325 -7.460 5.482 1.00 90.44 97 TRP A N 1
ATOM 829 C CA . TRP A 1 97 ? -12.658 -6.045 5.364 1.00 90.44 97 TRP A CA 1
ATOM 830 C C . TRP A 1 97 ? -11.990 -5.392 4.148 1.00 90.44 97 TRP A C 1
ATOM 832 O O . TRP A 1 97 ? -12.661 -4.681 3.403 1.00 90.44 97 TRP A O 1
ATOM 842 N N . GLU A 1 98 ? -10.707 -5.666 3.908 1.00 89.00 98 GLU A N 1
ATOM 843 C CA . GLU A 1 98 ? -9.962 -5.158 2.752 1.00 89.00 98 GLU A CA 1
ATOM 844 C C . GLU A 1 98 ? -10.592 -5.627 1.432 1.00 89.00 98 GLU A C 1
ATOM 846 O O . GLU A 1 98 ? -10.805 -4.828 0.516 1.00 89.00 98 GLU A O 1
ATOM 851 N N . MET A 1 99 ? -10.978 -6.902 1.359 1.00 89.31 99 MET A N 1
ATOM 852 C CA . MET A 1 99 ? -11.664 -7.469 0.198 1.00 89.31 99 MET A CA 1
ATOM 853 C C . MET A 1 99 ? -13.046 -6.849 -0.029 1.00 89.31 99 MET A C 1
ATOM 855 O O . MET A 1 99 ? -13.417 -6.568 -1.173 1.00 89.31 99 MET A O 1
ATOM 859 N N . ASP A 1 100 ? -13.812 -6.610 1.033 1.00 90.31 100 ASP A N 1
ATOM 860 C CA . ASP A 1 100 ? -15.120 -5.959 0.944 1.00 90.31 100 ASP A CA 1
ATOM 861 C C . ASP A 1 100 ? -14.997 -4.484 0.542 1.00 90.31 100 ASP A C 1
ATOM 863 O O . ASP A 1 100 ? -15.752 -4.020 -0.318 1.00 90.31 100 ASP A O 1
ATOM 867 N N . GLU A 1 101 ? -14.018 -3.755 1.081 1.00 89.44 101 GLU A N 1
ATOM 868 C CA . GLU A 1 101 ? -13.713 -2.382 0.672 1.00 89.44 101 GLU A CA 1
ATOM 869 C C . GLU A 1 101 ? -13.270 -2.317 -0.787 1.00 89.44 101 GLU A C 1
ATOM 871 O O . GLU A 1 101 ? -13.747 -1.467 -1.543 1.00 89.44 101 GLU A O 1
ATOM 876 N N . TYR A 1 102 ? -12.419 -3.243 -1.225 1.00 88.50 102 TYR A N 1
ATOM 877 C CA . TYR A 1 102 ? -12.029 -3.346 -2.625 1.00 88.50 102 TYR A CA 1
ATOM 878 C C . TYR A 1 102 ? -13.247 -3.596 -3.521 1.00 88.50 102 TYR A C 1
ATOM 880 O O . TYR A 1 102 ? -13.462 -2.873 -4.496 1.00 88.50 102 TYR A O 1
ATOM 888 N N . ARG A 1 103 ? -14.118 -4.549 -3.163 1.00 91.44 103 ARG A N 1
ATOM 889 C CA . ARG A 1 103 ? -15.369 -4.818 -3.897 1.00 91.44 103 ARG A CA 1
ATOM 890 C C . ARG A 1 103 ? -16.300 -3.610 -3.903 1.00 91.44 103 ARG A C 1
ATOM 892 O O . ARG A 1 103 ? -16.934 -3.334 -4.922 1.00 91.44 103 ARG A O 1
ATOM 899 N N . ARG A 1 104 ? -16.396 -2.881 -2.793 1.00 90.25 104 ARG A N 1
ATOM 900 C CA . ARG A 1 104 ? -17.204 -1.664 -2.679 1.00 90.25 104 ARG A CA 1
ATOM 901 C C . ARG A 1 104 ? -16.664 -0.561 -3.583 1.00 90.25 104 ARG A C 1
ATOM 903 O O . ARG A 1 104 ? -17.453 0.047 -4.303 1.00 90.25 104 ARG A O 1
ATOM 910 N N . LYS A 1 105 ? -15.348 -0.340 -3.599 1.00 88.88 105 LYS A N 1
ATOM 911 C CA . LYS A 1 105 ? -14.686 0.618 -4.497 1.00 88.88 105 LYS A CA 1
ATOM 912 C C . LYS A 1 105 ? -14.868 0.228 -5.961 1.00 88.88 105 LYS A C 1
ATOM 914 O O . LYS A 1 105 ? -15.239 1.082 -6.754 1.00 88.88 105 LYS A O 1
ATOM 919 N N . GLN A 1 106 ? -14.726 -1.052 -6.301 1.00 86.44 106 GLN A N 1
ATOM 920 C CA . GLN A 1 106 ? -14.969 -1.542 -7.661 1.00 86.44 106 GLN A CA 1
ATOM 921 C C . GLN A 1 106 ? -16.421 -1.336 -8.102 1.00 86.44 106 GLN A C 1
ATOM 923 O O . GLN A 1 106 ? -16.674 -0.886 -9.213 1.00 86.44 106 GLN A O 1
ATOM 928 N N . ARG A 1 107 ? -17.394 -1.593 -7.220 1.00 86.94 107 ARG A N 1
ATOM 929 C CA . ARG A 1 107 ? -18.811 -1.313 -7.502 1.00 86.94 107 ARG A CA 1
ATOM 930 C C . ARG A 1 107 ? -19.095 0.181 -7.634 1.00 86.94 107 ARG A C 1
ATOM 932 O O . ARG A 1 107 ? -19.911 0.558 -8.465 1.00 86.94 107 ARG A O 1
ATOM 939 N N . ALA A 1 108 ? -18.455 1.022 -6.824 1.00 85.94 108 ALA A N 1
ATOM 940 C CA . ALA A 1 108 ? -18.585 2.473 -6.928 1.00 85.94 108 ALA A CA 1
ATOM 941 C C . ALA A 1 108 ? -17.993 2.991 -8.246 1.00 85.94 108 ALA A C 1
ATOM 943 O O . ALA A 1 108 ? -18.653 3.758 -8.933 1.00 85.94 108 ALA A O 1
ATOM 944 N N . ALA A 1 109 ? -16.813 2.505 -8.638 1.00 82.19 109 ALA A N 1
ATOM 945 C CA . ALA A 1 109 ? -16.190 2.831 -9.917 1.00 82.19 109 ALA A CA 1
ATOM 946 C C . ALA A 1 109 ? -17.034 2.348 -11.106 1.00 82.19 109 ALA A C 1
ATOM 948 O O . ALA A 1 109 ? -17.211 3.087 -12.065 1.00 82.19 109 ALA A O 1
ATOM 949 N N . ALA A 1 110 ? -17.613 1.145 -11.024 1.00 80.50 110 ALA A N 1
ATOM 950 C CA . ALA A 1 110 ? -18.527 0.639 -12.046 1.00 80.50 110 ALA A CA 1
ATOM 951 C C . ALA A 1 110 ? -19.791 1.504 -12.166 1.00 80.50 110 ALA A C 1
ATOM 953 O O . ALA A 1 110 ? -20.212 1.805 -13.272 1.00 80.50 110 ALA A O 1
ATOM 954 N N . ARG A 1 111 ? -20.363 1.961 -11.043 1.00 78.31 111 ARG A N 1
ATOM 955 C CA . ARG A 1 111 ? -21.505 2.892 -11.052 1.00 78.31 111 ARG A CA 1
ATOM 956 C C . ARG A 1 111 ? -21.146 4.257 -11.627 1.00 78.31 111 ARG A C 1
ATOM 958 O O . ARG A 1 111 ? -21.944 4.802 -12.365 1.00 78.31 111 ARG A O 1
ATOM 965 N N . GLN A 1 112 ? -19.963 4.782 -11.312 1.00 72.25 112 GLN A N 1
ATOM 966 C CA . GLN A 1 112 ? -19.467 6.034 -11.895 1.00 72.25 112 GLN A CA 1
ATOM 967 C C . GLN A 1 112 ? -19.172 5.904 -13.393 1.00 72.25 112 GLN A C 1
ATOM 969 O O . GLN A 1 112 ? -19.264 6.886 -14.114 1.00 72.25 112 GLN A O 1
ATOM 974 N N . ALA A 1 113 ? -18.812 4.709 -13.866 1.00 67.31 113 ALA A N 1
ATOM 975 C CA . ALA A 1 113 ? -18.632 4.440 -15.290 1.00 67.31 113 ALA A CA 1
ATOM 976 C C . ALA A 1 113 ? -19.968 4.293 -16.044 1.00 67.31 113 ALA A C 1
ATOM 978 O O . ALA A 1 113 ? -20.011 4.556 -17.241 1.00 67.31 113 ALA A O 1
ATOM 979 N N . ASP A 1 114 ? -21.025 3.861 -15.352 1.00 64.19 114 ASP A N 1
ATOM 980 C CA . ASP A 1 114 ? -22.395 3.731 -15.877 1.00 64.19 114 ASP A CA 1
ATOM 981 C C . ASP A 1 114 ? -23.194 5.049 -15.753 1.00 64.19 114 ASP A C 1
ATOM 983 O O . ASP A 1 114 ? -24.239 5.234 -16.375 1.00 64.19 114 ASP A O 1
ATOM 987 N N . GLU A 1 115 ? -22.704 5.991 -14.942 1.00 65.00 115 GLU A N 1
ATOM 988 C CA . GLU A 1 115 ? -23.247 7.340 -14.818 1.00 65.00 115 GLU A CA 1
ATOM 989 C C . GLU A 1 115 ? -22.923 8.134 -16.091 1.00 65.00 115 GLU A C 1
ATOM 991 O O . GLU A 1 115 ? -21.762 8.292 -16.472 1.00 65.00 115 GLU A O 1
ATOM 996 N N . VAL A 1 116 ? -23.972 8.600 -16.776 1.00 60.59 116 VAL A N 1
ATOM 997 C CA . VAL A 1 116 ? -23.869 9.345 -18.038 1.00 60.59 116 VAL A CA 1
ATOM 998 C C . VAL A 1 116 ? -22.906 10.527 -17.851 1.00 60.59 116 VAL A C 1
ATOM 1000 O O . VAL A 1 116 ? -23.120 11.320 -16.928 1.00 60.59 116 VAL A O 1
ATOM 1003 N N . PRO A 1 117 ? -21.865 10.675 -18.697 1.00 54.91 117 PRO A N 1
ATOM 1004 C CA . PRO A 1 117 ? -20.939 11.794 -18.596 1.00 54.91 117 PRO A CA 1
ATOM 1005 C C . PRO A 1 117 ? -21.706 13.116 -18.648 1.00 54.91 117 PRO A C 1
ATOM 1007 O O . PRO A 1 117 ? -22.422 13.403 -19.605 1.00 54.91 117 PRO A O 1
ATOM 1010 N N . THR A 1 118 ? -21.592 13.903 -17.585 1.00 55.22 118 THR A N 1
ATOM 1011 C CA . THR A 1 118 ? -22.043 15.295 -17.571 1.00 55.22 118 THR A CA 1
ATOM 1012 C C . THR A 1 118 ? -20.919 16.167 -18.130 1.00 55.22 118 THR A C 1
ATOM 1014 O O . THR A 1 118 ? -19.749 15.845 -17.930 1.00 55.22 118 THR A O 1
ATOM 1017 N N . GLU A 1 119 ? -21.253 17.272 -18.806 1.00 55.34 119 GLU A N 1
ATOM 1018 C CA . GLU A 1 119 ? -20.319 18.144 -19.560 1.00 55.34 119 GLU A CA 1
ATOM 1019 C C . GLU A 1 119 ? -19.094 18.639 -18.754 1.00 55.34 119 GLU A C 1
ATOM 1021 O O . GLU A 1 119 ? -18.096 19.075 -19.318 1.00 55.34 119 GLU A O 1
ATOM 1026 N N . PHE A 1 120 ? -19.129 18.549 -17.421 1.00 49.12 120 PHE A N 1
ATOM 1027 C CA . PHE A 1 120 ? -18.019 18.917 -16.537 1.00 49.12 120 PHE A CA 1
ATOM 1028 C C . PHE A 1 120 ? -16.929 17.826 -16.407 1.00 49.12 120 PHE A C 1
ATOM 1030 O O . PHE A 1 120 ? -15.841 18.100 -15.907 1.00 49.12 120 PHE A O 1
ATOM 1037 N N . ASN A 1 121 ? -17.197 16.590 -16.847 1.00 56.09 121 ASN A N 1
ATOM 1038 C CA . ASN A 1 121 ? -16.295 15.431 -16.733 1.00 56.09 121 ASN A CA 1
ATOM 1039 C C . ASN A 1 121 ? -15.414 15.209 -17.988 1.00 56.09 121 ASN A C 1
ATOM 1041 O O . ASN A 1 121 ? -14.512 14.366 -17.988 1.00 56.09 121 ASN A O 1
ATOM 1045 N N . ASP A 1 122 ? -15.640 15.980 -19.055 1.00 56.88 122 ASP A N 1
ATOM 1046 C CA . ASP A 1 122 ? -14.946 15.823 -20.342 1.00 56.88 122 ASP A CA 1
ATOM 1047 C C . ASP A 1 122 ? -13.467 16.245 -20.281 1.00 56.88 122 ASP A C 1
ATOM 1049 O O . ASP A 1 122 ? -12.612 15.675 -20.965 1.00 56.88 122 ASP A O 1
ATOM 1053 N N . GLU A 1 123 ? -13.118 17.201 -19.416 1.00 63.25 123 GLU A N 1
ATOM 1054 C CA . GLU A 1 123 ? -11.745 17.711 -19.315 1.00 63.25 123 GLU A CA 1
ATOM 1055 C C . GLU A 1 123 ? -10.790 16.705 -18.642 1.00 63.25 123 GLU A C 1
ATOM 1057 O O . GLU A 1 123 ? -9.650 16.516 -19.084 1.00 63.25 123 GLU A O 1
ATOM 1062 N N . GLU A 1 124 ? -11.247 16.000 -17.600 1.00 67.06 124 GLU A N 1
ATOM 1063 C CA . GLU A 1 124 ? -10.440 14.979 -16.919 1.00 67.06 124 GLU A CA 1
ATOM 1064 C C . GLU A 1 124 ? -10.272 13.723 -17.787 1.00 67.06 124 GLU A C 1
ATOM 1066 O O . GLU A 1 124 ? -9.178 13.139 -17.843 1.00 67.06 124 GLU A O 1
ATOM 1071 N N . ALA A 1 125 ? -11.319 13.344 -18.526 1.00 67.75 125 ALA A N 1
ATOM 1072 C CA . ALA A 1 125 ? -11.260 12.272 -19.513 1.00 67.75 125 ALA A CA 1
ATOM 1073 C C . ALA A 1 125 ? -10.220 12.579 -20.605 1.00 67.75 125 ALA A C 1
ATOM 1075 O O . ALA A 1 125 ? -9.337 11.754 -20.869 1.00 67.75 125 ALA A O 1
ATOM 1076 N N . LEU A 1 126 ? -10.232 13.801 -21.145 1.00 70.56 126 LEU A N 1
ATOM 1077 C CA . LEU A 1 126 ? -9.263 14.251 -22.142 1.00 70.56 126 LEU A CA 1
ATOM 1078 C C . LEU A 1 126 ? -7.834 14.309 -21.575 1.00 70.56 126 LEU A C 1
ATOM 1080 O O . LEU A 1 126 ? -6.871 13.951 -22.255 1.00 70.56 126 LEU A O 1
ATOM 1084 N N . ARG A 1 127 ? -7.660 14.703 -20.306 1.00 76.44 127 ARG A N 1
ATOM 1085 C CA . ARG A 1 127 ? -6.348 14.692 -19.634 1.00 76.44 127 ARG A CA 1
ATOM 1086 C C . ARG A 1 127 ? -5.798 13.273 -19.476 1.00 76.44 127 ARG A C 1
ATOM 1088 O O . ARG A 1 127 ? -4.604 13.051 -19.697 1.00 76.44 127 ARG A O 1
ATOM 1095 N N . ARG A 1 128 ? -6.647 12.307 -19.113 1.00 77.9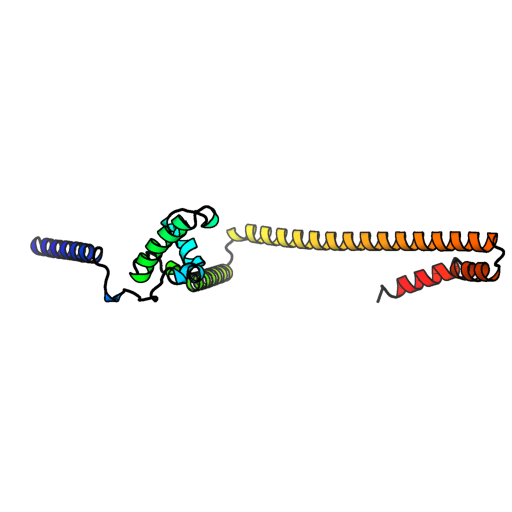4 128 ARG A N 1
ATOM 1096 C CA . ARG A 1 128 ? -6.278 10.883 -19.028 1.00 77.94 128 ARG A CA 1
ATOM 1097 C C . ARG A 1 128 ? -5.909 10.312 -20.389 1.00 77.94 128 ARG A C 1
ATOM 1099 O O . ARG A 1 128 ? -4.908 9.602 -20.486 1.00 77.94 128 ARG A O 1
ATOM 1106 N N . GLU A 1 129 ? -6.674 10.636 -21.424 1.00 76.75 129 GLU A N 1
ATOM 1107 C CA . GLU A 1 129 ? -6.392 10.199 -22.789 1.00 76.75 129 GLU A CA 1
ATOM 1108 C C . GLU A 1 129 ? -5.066 10.779 -23.301 1.00 76.75 129 GLU A C 1
ATOM 1110 O O . GLU A 1 129 ? -4.206 10.032 -23.767 1.00 76.75 129 GLU A O 1
ATOM 1115 N N . ARG A 1 130 ? -4.832 12.085 -23.104 1.00 80.88 130 ARG A N 1
ATOM 1116 C CA . ARG A 1 130 ? -3.557 12.744 -23.438 1.00 80.88 130 ARG A CA 1
ATOM 1117 C C . ARG A 1 130 ? -2.375 12.103 -22.720 1.00 80.88 130 ARG A C 1
ATOM 1119 O O . ARG A 1 130 ? -1.346 11.870 -23.345 1.00 80.88 130 ARG A O 1
ATOM 1126 N N . LYS A 1 131 ? -2.520 11.772 -21.431 1.00 83.00 131 LYS A N 1
ATOM 1127 C CA . LYS A 1 131 ? -1.463 11.095 -20.667 1.00 83.00 131 LYS A CA 1
ATOM 1128 C C . LYS A 1 131 ? -1.175 9.695 -21.214 1.00 83.00 131 LYS A C 1
ATOM 1130 O O . LYS A 1 131 ? -0.012 9.345 -21.370 1.00 83.00 131 LYS A O 1
ATOM 1135 N N . ARG A 1 132 ? -2.212 8.917 -21.547 1.00 84.88 132 ARG A N 1
ATOM 1136 C CA . ARG A 1 132 ? -2.049 7.589 -22.166 1.00 84.88 132 ARG A CA 1
ATOM 1137 C C . ARG A 1 132 ? -1.367 7.676 -23.528 1.00 84.88 132 ARG A C 1
ATOM 1139 O O . ARG A 1 132 ? -0.489 6.869 -23.812 1.00 84.88 132 ARG A O 1
ATOM 1146 N N . ARG A 1 133 ? -1.743 8.660 -24.349 1.00 82.44 133 ARG A N 1
ATOM 1147 C CA . ARG A 1 133 ? -1.124 8.891 -25.658 1.00 82.44 133 ARG A CA 1
ATOM 1148 C C . ARG A 1 133 ? 0.348 9.276 -25.519 1.00 82.44 133 ARG A C 1
ATOM 1150 O O . ARG A 1 133 ? 1.177 8.670 -26.183 1.00 82.44 133 ARG A O 1
ATOM 1157 N N . ALA A 1 134 ? 0.668 10.193 -24.607 1.00 87.06 134 ALA A N 1
ATOM 1158 C CA . ALA A 1 134 ? 2.045 10.591 -24.326 1.00 87.06 134 ALA A CA 1
ATOM 1159 C C . ALA A 1 134 ? 2.899 9.421 -23.804 1.00 87.06 134 ALA A C 1
ATOM 1161 O O . ALA A 1 134 ? 4.045 9.271 -24.207 1.00 87.06 134 ALA A O 1
ATOM 1162 N N . GLU A 1 135 ? 2.351 8.560 -22.942 1.00 85.94 135 GLU A N 1
ATOM 1163 C CA . GLU A 1 135 ? 3.065 7.381 -22.428 1.00 85.94 135 GLU A CA 1
ATOM 1164 C C . GLU A 1 135 ? 3.314 6.332 -23.523 1.00 85.94 135 GLU A C 1
ATOM 1166 O O . GLU A 1 135 ? 4.388 5.732 -23.589 1.00 85.94 135 GLU A O 1
ATOM 1171 N N . LEU A 1 136 ? 2.343 6.137 -24.419 1.00 90.56 136 LEU A N 1
ATOM 1172 C CA . LEU A 1 136 ? 2.493 5.251 -25.569 1.00 90.56 136 LEU A CA 1
ATOM 1173 C C . LEU A 1 136 ? 3.541 5.781 -26.559 1.00 90.56 136 LEU A C 1
ATOM 1175 O O . LEU A 1 136 ? 4.336 4.997 -27.072 1.00 90.56 136 LEU A O 1
ATOM 1179 N N . GLU A 1 137 ? 3.547 7.089 -26.808 1.00 89.81 137 GLU A N 1
ATOM 1180 C CA . GLU A 1 137 ? 4.521 7.766 -27.667 1.00 89.81 137 GLU A CA 1
ATOM 1181 C C . GLU A 1 137 ? 5.935 7.648 -27.085 1.00 89.81 137 GLU A C 1
ATOM 1183 O O . GLU A 1 137 ? 6.815 7.116 -27.752 1.00 89.81 137 GLU A O 1
ATOM 1188 N N . GLN A 1 138 ? 6.118 7.952 -25.796 1.00 89.12 138 GLN A N 1
ATOM 1189 C CA . GLN A 1 138 ? 7.388 7.755 -25.080 1.00 89.12 138 GLN A CA 1
ATOM 1190 C C . GLN A 1 138 ? 7.892 6.309 -25.146 1.00 89.12 138 GLN A C 1
ATOM 1192 O O . GLN A 1 138 ? 9.081 6.052 -25.332 1.00 89.12 138 GLN A O 1
ATOM 1197 N N . ARG A 1 139 ? 6.990 5.328 -25.017 1.00 90.00 139 ARG A N 1
ATOM 1198 C CA . ARG A 1 139 ? 7.356 3.912 -25.132 1.00 90.00 139 ARG A CA 1
ATOM 1199 C C . ARG A 1 139 ? 7.813 3.556 -26.547 1.00 90.00 139 ARG A C 1
ATOM 1201 O O . ARG A 1 139 ? 8.763 2.785 -26.690 1.00 90.00 139 ARG A O 1
ATOM 1208 N N . GLN A 1 140 ? 7.146 4.084 -27.571 1.00 90.62 140 GLN A N 1
ATOM 1209 C CA . GLN A 1 140 ? 7.535 3.872 -28.967 1.00 90.62 140 GLN A CA 1
ATOM 1210 C C . GLN A 1 140 ? 8.873 4.548 -29.283 1.00 90.62 140 GLN A C 1
ATOM 1212 O O . GLN A 1 140 ? 9.745 3.905 -29.863 1.00 90.62 140 GLN A O 1
ATOM 1217 N N . GLU A 1 141 ? 9.073 5.789 -28.839 1.00 90.56 141 GLU A N 1
ATOM 1218 C CA . GLU A 1 141 ? 10.336 6.524 -28.975 1.00 90.56 141 GLU A CA 1
ATOM 1219 C C . GLU A 1 141 ? 11.492 5.786 -28.294 1.00 90.56 141 GLU A C 1
ATOM 1221 O O . GLU A 1 141 ? 12.550 5.589 -28.892 1.00 90.56 141 GLU A O 1
ATOM 1226 N N . PHE A 1 142 ? 11.279 5.290 -27.073 1.00 89.56 142 PHE A N 1
ATOM 1227 C CA . PHE A 1 142 ? 12.270 4.485 -26.364 1.00 89.56 142 PHE A CA 1
ATOM 1228 C C . PHE A 1 142 ? 12.600 3.189 -27.117 1.00 89.56 142 PHE A C 1
ATOM 1230 O O . PHE A 1 142 ? 13.765 2.803 -27.233 1.00 89.56 142 PHE A O 1
ATOM 1237 N N . GLN A 1 143 ? 11.589 2.515 -27.671 1.00 88.38 143 GLN A N 1
ATOM 1238 C CA . GLN A 1 143 ? 11.798 1.311 -28.470 1.00 88.38 143 GLN A CA 1
ATOM 1239 C C . GLN A 1 143 ? 12.577 1.611 -29.759 1.00 88.38 143 GLN A C 1
ATOM 1241 O O . GLN A 1 143 ? 13.467 0.836 -30.109 1.00 88.38 143 GLN A O 1
ATOM 1246 N N . ALA A 1 144 ? 12.285 2.722 -30.439 1.00 91.06 144 ALA A N 1
ATOM 1247 C CA . ALA A 1 144 ? 13.013 3.166 -31.626 1.00 91.06 144 ALA A CA 1
ATOM 1248 C C . ALA A 1 144 ? 14.478 3.494 -31.295 1.00 91.06 144 ALA A C 1
ATOM 1250 O O . ALA A 1 144 ? 15.383 2.932 -31.908 1.00 91.06 144 ALA A O 1
ATOM 1251 N N . MET A 1 145 ? 14.723 4.271 -30.235 1.00 88.06 145 MET A N 1
ATOM 1252 C CA . MET A 1 145 ? 16.073 4.589 -29.757 1.00 88.06 145 MET A CA 1
ATOM 1253 C C . MET A 1 145 ? 16.883 3.324 -29.434 1.00 88.06 145 MET A C 1
ATOM 1255 O O . MET A 1 145 ? 18.063 3.222 -29.773 1.00 88.06 145 MET A O 1
ATOM 1259 N N . MET A 1 146 ? 16.255 2.323 -28.813 1.00 86.94 146 MET A N 1
ATOM 1260 C CA . MET A 1 146 ? 16.904 1.041 -28.532 1.00 86.94 146 MET A CA 1
ATOM 1261 C C . MET A 1 146 ? 17.239 0.247 -29.801 1.00 86.94 146 MET A C 1
ATOM 1263 O O . MET A 1 146 ? 18.246 -0.465 -29.814 1.00 86.94 146 MET A O 1
ATOM 1267 N N . ARG A 1 147 ? 16.428 0.345 -30.864 1.00 85.50 147 ARG A N 1
ATOM 1268 C CA . ARG A 1 147 ? 16.732 -0.269 -32.170 1.00 85.50 147 ARG A CA 1
ATOM 1269 C C . ARG A 1 147 ? 17.932 0.414 -32.820 1.00 85.50 147 ARG A C 1
ATOM 1271 O O . ARG A 1 147 ? 18.869 -0.280 -33.209 1.00 85.50 147 ARG A O 1
ATOM 1278 N N . ASP A 1 148 ? 17.963 1.743 -32.827 1.00 80.69 148 ASP A N 1
ATOM 1279 C CA . ASP A 1 148 ? 19.079 2.517 -33.384 1.00 80.69 148 ASP A CA 1
ATOM 1280 C C . ASP A 1 148 ? 20.395 2.236 -32.645 1.00 80.69 148 ASP A C 1
ATOM 1282 O O . ASP A 1 148 ? 21.449 2.044 -33.259 1.00 80.69 148 ASP A O 1
ATOM 1286 N N . PHE A 1 149 ? 20.338 2.135 -31.313 1.00 81.75 149 PHE A N 1
ATOM 1287 C CA . PHE A 1 149 ? 21.499 1.784 -30.498 1.00 81.75 149 PHE A CA 1
ATOM 1288 C C . PHE A 1 149 ? 22.030 0.375 -30.805 1.00 81.75 149 PHE A C 1
ATOM 1290 O O . PHE A 1 149 ? 23.246 0.185 -30.902 1.00 81.75 149 PHE A O 1
ATOM 1297 N N . LYS A 1 150 ? 21.141 -0.613 -30.982 1.00 79.19 150 LYS A N 1
ATOM 1298 C CA . LYS A 1 150 ? 21.526 -1.985 -31.355 1.00 79.19 150 LYS A CA 1
ATOM 1299 C C . LYS A 1 150 ? 22.191 -2.029 -32.728 1.00 79.19 150 LYS A C 1
ATOM 1301 O O . LYS A 1 150 ? 23.303 -2.542 -32.824 1.00 79.19 150 LYS A O 1
ATOM 1306 N N . LEU A 1 151 ? 21.593 -1.381 -33.726 1.00 78.50 151 LEU A N 1
ATOM 1307 C CA . LEU A 1 151 ? 22.161 -1.295 -35.071 1.00 78.50 151 LEU A CA 1
ATOM 1308 C C . LEU A 1 151 ? 23.537 -0.609 -35.057 1.00 78.50 151 LEU A C 1
ATOM 1310 O O . LEU A 1 151 ? 24.477 -1.042 -35.721 1.00 78.50 151 LEU A O 1
ATOM 1314 N N . SER A 1 152 ? 23.704 0.452 -34.258 1.00 80.56 152 SER A N 1
ATOM 1315 C CA . SER A 1 152 ? 25.011 1.098 -34.096 1.00 80.56 152 SER A CA 1
ATOM 1316 C C . SER A 1 152 ? 26.045 0.182 -33.434 1.00 80.56 152 SER A C 1
ATOM 1318 O O . SER A 1 152 ? 27.236 0.323 -33.719 1.00 80.56 152 SER A O 1
ATOM 1320 N N . LYS A 1 153 ? 25.634 -0.708 -32.528 1.00 80.44 153 LYS A N 1
ATOM 1321 C CA . LYS A 1 153 ? 26.527 -1.672 -31.879 1.00 80.44 153 LYS A CA 1
ATOM 1322 C C . LYS A 1 153 ? 26.966 -2.764 -32.858 1.00 80.44 153 LYS A C 1
ATOM 1324 O O . LYS A 1 153 ? 28.151 -3.084 -32.881 1.00 80.44 153 LYS A O 1
ATOM 1329 N N . GLU A 1 154 ? 26.049 -3.273 -33.674 1.00 77.50 154 GLU A N 1
ATOM 1330 C CA . GLU A 1 154 ? 26.323 -4.271 -34.720 1.00 77.50 154 GLU A CA 1
ATOM 1331 C C . GLU A 1 154 ? 27.296 -3.721 -35.763 1.00 77.50 154 GLU A C 1
ATOM 1333 O O . GLU A 1 154 ? 28.374 -4.284 -35.944 1.00 77.50 154 GLU A O 1
ATOM 1338 N N . LYS A 1 155 ? 27.036 -2.517 -36.289 1.00 72.19 155 LYS A N 1
ATOM 1339 C CA . LYS A 1 155 ? 27.953 -1.830 -37.218 1.00 72.19 155 LYS A CA 1
ATOM 1340 C C . LYS A 1 155 ? 29.365 -1.646 -36.651 1.00 72.19 155 LYS A C 1
ATOM 1342 O O . LYS A 1 155 ? 30.355 -1.759 -37.372 1.00 72.19 155 LYS A O 1
ATOM 1347 N N . ARG A 1 156 ? 29.492 -1.353 -35.350 1.00 72.25 156 ARG A N 1
ATOM 1348 C CA . ARG A 1 156 ? 30.807 -1.242 -34.687 1.00 72.25 156 ARG A CA 1
ATOM 1349 C C . ARG A 1 156 ? 31.499 -2.597 -34.561 1.00 72.25 156 ARG A C 1
ATOM 1351 O O . ARG A 1 156 ? 32.714 -2.654 -34.730 1.00 72.25 156 ARG A O 1
ATOM 1358 N N . ALA A 1 157 ? 30.756 -3.660 -34.260 1.00 80.31 157 ALA A N 1
ATOM 1359 C CA . ALA A 1 157 ? 31.297 -5.012 -34.168 1.00 80.31 157 ALA A CA 1
ATOM 1360 C C . ALA A 1 157 ? 31.773 -5.514 -35.539 1.00 80.31 157 ALA A C 1
ATOM 1362 O O . ALA A 1 157 ? 32.890 -6.013 -35.645 1.00 80.31 157 ALA A O 1
ATOM 1363 N N . GLU A 1 158 ? 30.989 -5.297 -36.593 1.00 72.50 158 GLU A N 1
ATOM 1364 C CA . GLU A 1 158 ? 31.365 -5.611 -37.976 1.00 72.50 158 GLU A CA 1
ATOM 1365 C C . GLU A 1 158 ? 32.635 -4.872 -38.402 1.00 72.50 158 GLU A C 1
ATOM 1367 O O . GLU A 1 158 ? 33.566 -5.482 -38.926 1.00 72.50 158 GLU A O 1
ATOM 1372 N N . HIS A 1 159 ? 32.730 -3.571 -38.103 1.00 72.50 159 HIS A N 1
ATOM 1373 C CA . HIS A 1 159 ? 33.936 -2.795 -38.384 1.00 72.50 159 HIS A CA 1
ATOM 1374 C C . HIS A 1 159 ? 35.160 -3.343 -37.632 1.00 72.50 159 HIS A C 1
ATOM 1376 O O . HIS A 1 159 ? 36.248 -3.415 -38.196 1.00 72.50 159 HIS A O 1
ATOM 1382 N N . GLN A 1 160 ? 35.009 -3.770 -36.375 1.00 80.19 160 GLN A N 1
ATOM 1383 C CA . GLN A 1 160 ? 36.098 -4.405 -35.624 1.00 80.19 160 GLN A CA 1
ATOM 1384 C C . GLN A 1 160 ? 36.516 -5.751 -36.231 1.00 80.19 160 GLN A C 1
ATOM 1386 O O . GLN A 1 160 ? 37.710 -6.006 -36.358 1.00 80.19 160 GLN A O 1
ATOM 1391 N N . GLN A 1 161 ? 35.561 -6.589 -36.643 1.00 81.12 161 GLN A N 1
ATOM 1392 C CA . GLN A 1 161 ? 35.845 -7.864 -37.317 1.00 81.12 161 GLN A CA 1
ATOM 1393 C C . GLN A 1 161 ? 36.604 -7.647 -38.628 1.00 81.12 161 GLN A C 1
ATOM 1395 O O . GLN A 1 161 ? 37.599 -8.319 -38.891 1.00 81.12 161 GLN A O 1
ATOM 1400 N N . TYR A 1 162 ? 36.193 -6.647 -39.407 1.00 75.38 162 TYR A N 1
ATOM 1401 C CA . TYR A 1 162 ? 36.877 -6.264 -40.635 1.00 75.38 162 TYR A CA 1
ATOM 1402 C C . TYR A 1 162 ? 38.335 -5.844 -40.377 1.00 75.38 162 TYR A C 1
ATOM 1404 O O . TYR A 1 162 ? 39.244 -6.315 -41.059 1.00 75.38 162 TYR A O 1
ATOM 1412 N N . GLN A 1 163 ? 38.577 -5.026 -39.347 1.00 78.88 163 GLN A N 1
ATOM 1413 C CA . GLN A 1 163 ? 39.929 -4.614 -38.942 1.00 78.88 163 GLN A CA 1
ATOM 1414 C C . GLN A 1 163 ? 40.791 -5.807 -38.497 1.00 78.88 163 GLN A C 1
ATOM 1416 O O . GLN A 1 163 ? 41.970 -5.881 -38.842 1.00 78.88 163 GLN A O 1
ATOM 1421 N N . LEU A 1 164 ? 40.206 -6.773 -37.779 1.00 87.69 164 LEU A N 1
ATOM 1422 C CA . LEU A 1 164 ? 40.902 -8.002 -37.388 1.00 87.69 164 LEU A CA 1
ATOM 1423 C C . LEU A 1 164 ? 41.303 -8.841 -38.606 1.00 87.69 164 LEU A C 1
ATOM 1425 O O . LEU A 1 164 ? 42.450 -9.274 -38.684 1.00 87.69 164 LEU A O 1
ATOM 1429 N N . TRP A 1 165 ? 40.408 -9.025 -39.582 1.00 81.50 165 TRP A N 1
ATOM 1430 C CA . TRP A 1 165 ? 40.729 -9.757 -40.813 1.00 81.50 165 TRP A CA 1
ATOM 1431 C C . TRP A 1 165 ? 41.799 -9.057 -41.656 1.00 81.50 165 TRP A C 1
ATOM 1433 O O . TRP A 1 165 ? 42.653 -9.731 -42.232 1.00 81.50 165 TRP A O 1
ATOM 1443 N N . GLN A 1 166 ? 41.804 -7.720 -41.700 1.00 76.50 166 GLN A N 1
ATOM 1444 C CA . GLN A 1 166 ? 42.870 -6.958 -42.357 1.00 76.50 166 GLN A CA 1
ATOM 1445 C C . GLN A 1 166 ? 44.226 -7.152 -41.665 1.00 76.50 166 GLN A C 1
ATOM 1447 O O . GLN A 1 166 ? 45.219 -7.427 -42.340 1.00 76.50 166 GLN A O 1
ATOM 1452 N N . ALA A 1 167 ? 44.267 -7.070 -40.332 1.00 85.88 167 ALA A N 1
ATOM 1453 C CA . ALA A 1 167 ? 45.487 -7.284 -39.556 1.00 85.88 167 ALA A CA 1
ATOM 1454 C C . ALA A 1 167 ? 46.012 -8.728 -39.680 1.00 85.88 167 ALA A C 1
ATOM 1456 O O . ALA A 1 167 ? 47.217 -8.944 -39.817 1.00 85.88 167 ALA A O 1
ATOM 1457 N N . GLU A 1 168 ? 45.119 -9.723 -39.680 1.00 85.62 168 GLU A N 1
ATOM 1458 C CA . GLU A 1 168 ? 45.465 -11.136 -39.872 1.00 85.62 168 GLU A CA 1
ATOM 1459 C C . GLU A 1 168 ? 46.033 -11.391 -41.276 1.00 85.62 168 GLU A C 1
ATOM 1461 O O . GLU A 1 168 ? 47.043 -12.082 -41.424 1.00 85.62 168 GLU A O 1
ATOM 1466 N N . MET A 1 169 ? 45.439 -10.778 -42.304 1.00 82.31 169 MET A N 1
ATOM 1467 C CA . MET A 1 169 ? 45.942 -10.843 -43.676 1.00 82.31 169 MET A CA 1
ATOM 1468 C C . MET A 1 169 ? 47.337 -10.215 -43.791 1.00 82.31 169 MET A C 1
ATOM 1470 O O . MET A 1 169 ? 48.226 -10.804 -44.407 1.00 82.31 169 MET A O 1
ATOM 1474 N N . GLU A 1 170 ? 47.556 -9.049 -43.177 1.00 80.88 170 GLU A N 1
ATOM 1475 C CA . GLU A 1 170 ? 48.862 -8.381 -43.164 1.00 80.88 170 GLU A CA 1
ATOM 1476 C C . GLU A 1 170 ? 49.926 -9.234 -42.452 1.00 80.88 170 GLU A C 1
ATOM 1478 O O . GLU A 1 170 ? 51.056 -9.362 -42.932 1.00 80.88 170 GLU A O 1
ATOM 1483 N N . ALA A 1 171 ? 49.564 -9.876 -41.338 1.00 86.62 171 ALA A N 1
ATOM 1484 C CA . ALA A 1 171 ? 50.442 -10.789 -40.614 1.00 86.62 171 ALA A CA 1
ATOM 1485 C C . ALA A 1 171 ? 50.773 -12.054 -41.428 1.00 86.62 171 ALA A C 1
ATOM 1487 O O . ALA A 1 171 ? 51.934 -12.467 -41.470 1.00 86.62 171 ALA A O 1
ATOM 1488 N N . ALA A 1 172 ? 49.790 -12.649 -42.113 1.00 82.94 172 ALA A N 1
ATOM 1489 C CA . ALA A 1 172 ? 49.995 -13.808 -42.984 1.00 82.94 172 ALA A CA 1
ATOM 1490 C C . ALA A 1 172 ? 50.883 -13.471 -44.195 1.00 82.94 172 ALA A C 1
ATOM 1492 O O . ALA A 1 172 ? 51.761 -14.260 -44.552 1.00 82.94 172 ALA A O 1
ATOM 1493 N N . TYR A 1 173 ? 50.726 -12.269 -44.761 1.00 80.94 173 TYR A N 1
ATOM 1494 C CA . TYR A 1 173 ? 51.582 -11.755 -45.832 1.00 80.94 173 TYR A CA 1
ATOM 1495 C C . TYR A 1 173 ? 53.030 -11.574 -45.361 1.00 80.94 173 TYR A C 1
ATOM 1497 O O . TYR A 1 173 ? 53.957 -12.051 -46.013 1.00 80.94 173 TYR A O 1
ATOM 1505 N N . LYS A 1 174 ? 53.232 -10.976 -44.179 1.00 84.81 174 LYS A N 1
ATOM 1506 C CA . LYS A 1 174 ? 54.557 -10.841 -43.542 1.00 84.81 174 LYS A CA 1
ATOM 1507 C C . LYS A 1 174 ? 55.205 -12.193 -43.221 1.00 84.81 174 LYS A C 1
ATOM 1509 O O . LYS A 1 174 ? 56.425 -12.308 -43.274 1.00 84.81 174 LYS A O 1
ATOM 1514 N N . ARG A 1 175 ? 54.400 -13.213 -42.907 1.00 83.50 175 ARG A N 1
ATOM 1515 C CA . ARG A 1 175 ? 54.848 -14.588 -42.630 1.00 83.50 175 ARG A CA 1
ATOM 1516 C C . ARG A 1 175 ? 55.169 -15.395 -43.899 1.00 83.50 175 ARG A C 1
ATOM 1518 O O . ARG A 1 175 ? 55.780 -16.452 -43.787 1.00 83.50 175 ARG A O 1
ATOM 1525 N N . GLY A 1 176 ? 54.778 -14.921 -45.086 1.00 79.31 176 GLY A N 1
ATOM 1526 C CA . GLY A 1 176 ? 54.975 -15.630 -46.357 1.00 79.31 176 GLY A CA 1
ATOM 1527 C C . GLY A 1 176 ? 53.991 -16.783 -46.604 1.00 79.31 176 GLY A C 1
ATOM 1528 O O . GLY A 1 176 ? 54.249 -17.640 -47.444 1.00 79.31 176 GLY A O 1
ATOM 1529 N N . ASP A 1 177 ? 52.867 -16.819 -45.883 1.00 81.38 177 ASP A N 1
ATOM 1530 C CA . ASP A 1 177 ? 51.826 -17.845 -46.015 1.00 81.38 177 ASP A CA 1
ATOM 1531 C C . ASP A 1 177 ? 50.767 -17.406 -47.041 1.00 81.38 177 ASP A C 1
ATOM 1533 O O . ASP A 1 177 ? 49.752 -16.786 -46.711 1.00 81.38 177 ASP A O 1
ATOM 1537 N N . SER A 1 178 ? 51.036 -17.697 -48.315 1.00 74.81 178 SER A N 1
ATOM 1538 C CA . SER A 1 178 ? 50.222 -17.256 -49.454 1.00 74.81 178 SER A CA 1
ATOM 1539 C C . SER A 1 178 ? 48.817 -17.867 -49.488 1.00 74.81 178 SER A C 1
ATOM 1541 O O . SER A 1 178 ? 47.871 -17.193 -49.896 1.00 74.81 178 SER A O 1
ATOM 1543 N N . ALA A 1 179 ? 48.649 -19.101 -49.002 1.00 79.19 179 ALA A N 1
ATOM 1544 C CA . ALA A 1 179 ? 47.360 -19.793 -48.983 1.00 79.19 179 ALA A CA 1
ATOM 1545 C C . ALA A 1 179 ? 46.369 -19.136 -48.005 1.00 79.19 179 ALA A C 1
ATOM 1547 O O . ALA A 1 179 ? 45.183 -18.974 -48.311 1.00 79.19 179 ALA A O 1
ATOM 1548 N N . THR A 1 180 ? 46.855 -18.707 -46.837 1.00 75.19 180 THR A N 1
ATOM 1549 C CA . THR A 1 180 ? 46.035 -17.993 -45.848 1.00 75.19 180 THR A CA 1
ATOM 1550 C C . THR A 1 180 ? 45.650 -16.595 -46.343 1.00 75.19 180 THR A C 1
ATOM 1552 O O . THR A 1 180 ? 44.513 -16.161 -46.147 1.00 75.19 180 THR A O 1
ATOM 1555 N N . VAL A 1 181 ? 46.550 -15.918 -47.062 1.00 76.94 181 VAL A N 1
ATOM 1556 C CA . VAL A 1 181 ? 46.285 -14.602 -47.665 1.00 76.94 181 VAL A CA 1
ATOM 1557 C C . VAL A 1 181 ? 45.225 -14.683 -48.763 1.00 76.94 181 VAL A C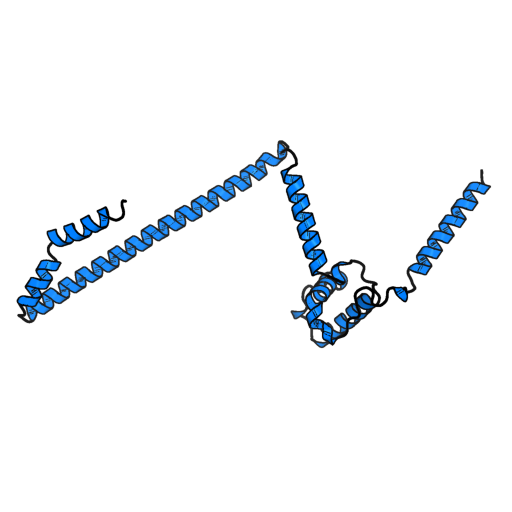 1
ATOM 1559 O O . VAL A 1 181 ? 44.309 -13.867 -48.754 1.00 76.94 181 VAL A O 1
ATOM 1562 N N . GLU A 1 182 ? 45.273 -15.663 -49.672 1.00 79.12 182 GLU A N 1
ATOM 1563 C CA . GLU A 1 182 ? 44.221 -15.829 -50.691 1.00 79.12 182 GLU A CA 1
ATOM 1564 C C . GLU A 1 182 ? 42.855 -16.142 -50.072 1.00 79.12 182 GLU A C 1
ATOM 1566 O O . GLU A 1 182 ? 41.839 -15.574 -50.482 1.00 79.12 182 GLU A O 1
ATOM 1571 N N . ARG A 1 183 ? 42.822 -16.984 -49.032 1.00 80.62 183 ARG A N 1
ATOM 1572 C CA . ARG A 1 183 ? 41.588 -17.307 -48.305 1.00 80.62 183 ARG A CA 1
ATOM 1573 C C . ARG A 1 183 ? 40.978 -16.079 -47.627 1.00 80.62 183 ARG A C 1
ATOM 1575 O O . ARG A 1 183 ? 39.758 -15.918 -47.651 1.00 80.62 183 ARG A O 1
ATOM 1582 N N . LEU A 1 184 ? 41.799 -15.238 -46.999 1.00 75.94 184 LEU A N 1
ATOM 1583 C CA . LEU A 1 184 ? 41.343 -14.001 -46.357 1.00 75.94 184 LEU A CA 1
ATOM 1584 C C . LEU A 1 184 ? 40.961 -12.938 -47.395 1.00 75.94 184 LEU A C 1
ATOM 1586 O O . LEU A 1 184 ? 39.940 -12.277 -47.234 1.00 75.94 184 LEU A O 1
ATOM 1590 N N . LYS A 1 185 ? 41.691 -12.848 -48.510 1.00 72.56 185 LYS A N 1
ATOM 1591 C CA . LYS A 1 185 ? 41.384 -11.957 -49.636 1.00 72.56 185 LYS A CA 1
ATOM 1592 C C . LYS A 1 185 ? 40.037 -12.284 -50.286 1.00 72.56 185 LYS A C 1
ATOM 1594 O O . LYS A 1 185 ? 39.268 -11.371 -50.552 1.00 72.56 185 LYS A O 1
ATOM 1599 N N . ALA A 1 186 ? 39.704 -13.566 -50.458 1.00 75.50 186 ALA A N 1
ATOM 1600 C CA . ALA A 1 186 ? 38.393 -13.991 -50.959 1.00 75.50 186 ALA A CA 1
ATOM 1601 C C . ALA A 1 186 ? 37.232 -13.617 -50.009 1.00 75.50 186 ALA A C 1
ATOM 1603 O O . ALA A 1 186 ? 36.114 -13.358 -50.458 1.00 75.50 186 ALA A O 1
ATOM 1604 N N . LYS A 1 187 ? 37.493 -13.567 -48.694 1.00 68.81 187 LYS A N 1
ATOM 1605 C CA . LYS A 1 187 ? 36.524 -13.121 -47.676 1.00 68.81 187 LYS A CA 1
ATOM 1606 C C . LYS A 1 187 ? 36.397 -11.596 -47.583 1.00 68.81 187 LYS A C 1
ATOM 1608 O O . LYS A 1 187 ? 35.356 -11.114 -47.153 1.00 68.81 187 LYS A O 1
ATOM 1613 N N . LEU A 1 188 ? 37.441 -10.862 -47.967 1.00 66.25 188 LEU A N 1
ATOM 1614 C CA . LEU A 1 188 ? 37.516 -9.398 -47.930 1.00 66.25 188 LEU A CA 1
ATOM 1615 C C . LEU A 1 188 ? 37.091 -8.736 -49.257 1.00 66.25 188 LEU A C 1
ATOM 1617 O O . LEU A 1 188 ? 37.090 -7.510 -49.353 1.00 66.25 188 LEU A O 1
ATOM 1621 N N . ASP A 1 189 ? 36.773 -9.523 -50.290 1.00 69.00 189 ASP A N 1
ATOM 1622 C CA . ASP A 1 189 ? 36.435 -8.996 -51.611 1.00 69.00 189 ASP A CA 1
ATOM 1623 C C . ASP A 1 189 ? 35.158 -8.124 -51.547 1.00 69.00 189 ASP A C 1
ATOM 1625 O O . ASP A 1 189 ? 34.132 -8.541 -50.994 1.00 69.00 189 ASP A O 1
ATOM 1629 N N . PRO A 1 190 ? 35.187 -6.889 -52.078 1.00 57.50 190 PRO A N 1
ATOM 1630 C CA . PRO A 1 190 ? 34.062 -5.963 -51.990 1.00 57.50 190 PRO A CA 1
ATOM 1631 C C . PRO A 1 190 ? 32.776 -6.483 -52.650 1.00 57.50 190 PRO A C 1
ATOM 1633 O O . PRO A 1 190 ? 31.691 -6.086 -52.219 1.00 57.50 190 PRO A O 1
ATOM 1636 N N . GLU A 1 191 ? 32.855 -7.377 -53.644 1.00 54.03 191 GLU A N 1
ATOM 1637 C CA . GLU A 1 191 ? 31.667 -8.002 -54.245 1.00 54.03 191 GLU A CA 1
ATOM 1638 C C . GLU A 1 191 ? 31.066 -9.091 -53.347 1.00 54.03 191 GLU A C 1
ATOM 1640 O O . GLU A 1 191 ? 29.845 -9.159 -53.226 1.00 54.03 191 GLU A O 1
ATOM 1645 N N . THR A 1 192 ? 31.871 -9.900 -52.645 1.00 58.12 192 THR A N 1
ATOM 1646 C CA . THR A 1 192 ? 31.352 -10.900 -51.691 1.00 58.12 192 THR A CA 1
ATOM 1647 C C . THR A 1 192 ? 30.810 -10.239 -50.426 1.00 58.12 192 THR A C 1
ATOM 1649 O O . THR A 1 192 ? 29.750 -10.639 -49.942 1.00 58.12 192 THR A O 1
ATOM 1652 N N . PHE A 1 193 ? 31.447 -9.167 -49.948 1.00 52.41 193 PHE A N 1
ATOM 1653 C CA . PHE A 1 193 ? 30.963 -8.362 -48.823 1.00 52.41 193 PHE A CA 1
ATOM 1654 C C . PHE A 1 193 ? 29.640 -7.638 -49.136 1.00 52.41 193 PHE A C 1
ATOM 1656 O O . PHE A 1 193 ? 28.696 -7.686 -48.341 1.00 52.41 193 PHE A O 1
ATOM 1663 N N . LYS A 1 194 ? 29.508 -7.043 -50.333 1.00 55.31 194 LYS A N 1
ATOM 1664 C CA . LYS A 1 194 ? 28.234 -6.476 -50.820 1.00 55.31 194 LYS A CA 1
ATOM 1665 C C . LYS A 1 194 ? 27.149 -7.537 -51.007 1.00 55.31 194 LYS A C 1
ATOM 1667 O O . LYS A 1 194 ? 25.973 -7.245 -50.807 1.00 55.31 194 LYS A O 1
ATOM 1672 N N . ARG A 1 195 ? 27.513 -8.765 -51.396 1.00 54.78 195 ARG A N 1
ATOM 1673 C CA . ARG A 1 195 ? 26.558 -9.872 -51.579 1.00 54.78 195 ARG A CA 1
ATOM 1674 C C . ARG A 1 195 ? 26.041 -10.428 -50.255 1.00 54.78 195 ARG A C 1
ATOM 1676 O O . ARG A 1 195 ? 24.883 -10.820 -50.202 1.00 54.78 195 ARG A O 1
ATOM 1683 N N . MET A 1 196 ? 26.875 -10.454 -49.215 1.00 54.94 196 MET A N 1
ATOM 1684 C CA . MET A 1 196 ? 26.464 -10.846 -47.861 1.00 54.94 196 MET A CA 1
ATOM 1685 C C . MET A 1 196 ? 25.525 -9.798 -47.250 1.00 54.94 196 MET A C 1
ATOM 1687 O O . MET A 1 196 ? 24.404 -10.134 -46.888 1.00 54.94 196 MET A O 1
ATOM 1691 N N . THR A 1 197 ? 25.909 -8.520 -47.290 1.00 52.69 197 THR A N 1
ATOM 1692 C CA . THR A 1 197 ? 25.085 -7.412 -46.762 1.00 52.69 197 THR A CA 1
ATOM 1693 C C . THR A 1 197 ? 23.769 -7.204 -47.527 1.00 52.69 197 THR A C 1
ATOM 1695 O O . THR A 1 197 ? 22.748 -6.895 -46.920 1.00 52.69 197 THR A O 1
ATOM 1698 N N . ARG A 1 198 ? 23.738 -7.409 -48.856 1.00 45.69 198 ARG A N 1
ATOM 1699 C CA . ARG A 1 198 ? 22.493 -7.352 -49.652 1.00 45.69 198 ARG A CA 1
ATOM 1700 C C . ARG A 1 198 ? 21.519 -8.480 -49.302 1.00 45.69 198 ARG A C 1
ATOM 1702 O O . ARG A 1 198 ? 20.321 -8.238 -49.282 1.00 45.69 198 ARG A O 1
ATOM 1709 N N . LYS A 1 199 ? 22.021 -9.684 -49.020 1.00 53.72 199 LYS A N 1
ATOM 1710 C CA . LYS A 1 199 ? 21.181 -10.837 -48.668 1.00 53.72 199 LYS A CA 1
ATOM 1711 C C . LYS A 1 199 ? 20.589 -10.705 -47.259 1.00 53.72 199 LYS A C 1
ATOM 1713 O O . LYS A 1 199 ? 19.465 -11.125 -47.039 1.00 53.72 199 LYS A O 1
ATOM 1718 N N . GLU A 1 200 ? 21.308 -10.058 -46.343 1.00 52.81 200 GLU A N 1
ATOM 1719 C CA . GLU A 1 200 ? 20.820 -9.739 -44.990 1.00 52.81 200 GLU A CA 1
ATOM 1720 C C . GLU A 1 200 ? 19.784 -8.599 -44.982 1.00 52.81 200 GLU A C 1
ATOM 1722 O O . GLU A 1 200 ? 18.875 -8.602 -44.161 1.00 52.81 200 GLU A O 1
ATOM 1727 N N . LEU A 1 201 ? 19.857 -7.661 -45.934 1.00 48.22 201 LEU A N 1
ATOM 1728 C CA . LEU A 1 201 ? 18.841 -6.613 -46.126 1.00 48.22 201 LEU A CA 1
ATOM 1729 C C . LEU A 1 201 ? 17.546 -7.113 -46.797 1.00 48.22 201 LEU A C 1
ATOM 1731 O O . LEU A 1 201 ? 16.528 -6.431 -46.709 1.00 48.22 201 LEU A O 1
ATOM 1735 N N . GLU A 1 202 ? 17.577 -8.263 -47.477 1.00 49.25 202 GLU A N 1
ATOM 1736 C CA . GLU A 1 202 ? 16.410 -8.866 -48.146 1.00 49.25 202 GLU A CA 1
ATOM 1737 C C . GLU A 1 202 ? 15.617 -9.827 -47.231 1.00 49.25 202 GLU A C 1
ATOM 1739 O O . GLU A 1 202 ? 14.422 -10.002 -47.456 1.00 49.25 202 GLU A O 1
ATOM 1744 N N . ASP A 1 203 ? 16.228 -10.395 -46.182 1.00 49.59 203 ASP A N 1
ATOM 1745 C CA . ASP A 1 203 ? 15.565 -11.307 -45.220 1.00 49.59 203 ASP A CA 1
ATOM 1746 C C . ASP A 1 203 ? 14.873 -10.574 -44.041 1.00 49.59 203 ASP A C 1
ATOM 1748 O O . ASP A 1 203 ? 13.963 -11.119 -43.427 1.00 49.59 203 ASP A O 1
ATOM 1752 N N . ASP A 1 204 ? 15.226 -9.314 -43.744 1.00 48.56 204 ASP A N 1
ATOM 1753 C CA . ASP A 1 204 ? 14.582 -8.497 -42.683 1.00 48.56 204 ASP A CA 1
ATOM 1754 C C . ASP A 1 204 ? 13.365 -7.685 -43.199 1.00 48.56 204 ASP A C 1
ATOM 1756 O O . ASP A 1 204 ? 12.827 -6.810 -42.515 1.00 48.56 204 ASP A O 1
ATOM 1760 N N . GLY A 1 205 ? 12.949 -7.948 -44.444 1.00 50.69 205 GLY A N 1
ATOM 1761 C CA . GLY A 1 205 ? 11.899 -7.228 -45.170 1.00 50.69 205 GLY A CA 1
ATOM 1762 C C . GLY A 1 205 ? 10.694 -8.072 -45.604 1.00 50.69 205 GLY A C 1
ATOM 1763 O O . GLY A 1 205 ? 9.927 -7.596 -46.444 1.00 50.69 205 GLY A O 1
ATOM 1764 N N . SER A 1 206 ? 10.511 -9.287 -45.068 1.00 36.53 206 SER A N 1
ATOM 1765 C CA . SER A 1 206 ? 9.331 -10.133 -45.321 1.00 36.53 206 SER A CA 1
ATOM 1766 C C . SER A 1 206 ? 8.673 -10.666 -44.054 1.00 36.53 206 SER A C 1
ATOM 1768 O O . SER A 1 206 ? 9.345 -10.787 -43.010 1.00 36.53 206 SER A O 1
#

Sequence (206 aa):
DKKKKHKKEKKHKHKKEARKALLGAVDQNEYGKYGVIKLEHFYKKAREFEAWLAEVKQIPDMAGMSKHDQHEHFKEFMEDYNTATHRHPKYYDYEKWEMDEYRRKQRAAARQADEVPTEFNDEEALRRERKRRAELEQRQEFQAMMRDFKLSKEKRAEHQQYQLWQAEMEAAYKRGDSATVERLKAKLDPETFKRMTRKELEDDGS

Secondary structure (DSSP, 8-state):
-HHHHHHHHHHHHHHHHHHHHHTTS--TTTTTBTB---GGGTTTTHHHHHHHIIIII----GGGS-HHHHHHHHHHHHHHHHTT--SSGGGT-HHHHHHHHHHHHHHHHHHHHHSPPPTTSHHHHHHHHHHHHHHHHHHHHHHHHHHHHHHHHHHHHHHHHHHHHHHHHHHHHHHT-HHHHHHHHHHH-HHHHHHHHHHHHHHTT-

Organism: Heterosigma akashiwo (NCBI:txid2829)

pLDDT: mean 78.11, std 13.23, range [36.53, 94.12]

Radius of gyration: 39.34 Å; chains: 1; bounding box: 107×39×86 Å

Foldseek 3Di:
DVVVVVVVVVVVVVVVVVVVVVVPDLDPVCFQVLHQDDLVCCVVLVVLLQVCCCPVVVDNDPVPDDPVVSSVSVVVLRVCQRSVPDPDCCSSPVPVVVVVVVVVVVVVVVVVVVPDDDPVCVVVVVVVVVVVVVVVVVVVVVVVVVVVVVVVVVVVVVVVVLVVLVVVLVVCVVVVPVVSNVVSCVVNPPVVVCVVVVVVVVVVPD